Protein AF-A0AAP2H989-F1 (afdb_monomer)

Foldseek 3Di:
DVVVVVVVVVVVVVVVVPPPPPQFKFKEKEFAAAEAEPDDDDPVRVVVLQVAFWFWADDDQEIETEPDDQVFWLGPRPDTAHHRGMDMDIDGWDKHFYKYWAFAQEDDPDPVRRLQPTIWIDTRQDMDTTDGHFYKYWYWHWYWYWDDYPHDTDTGTFTFIWIQGPVGIGHTTGNHDDDPRIGRRVRDPDSTGDDDD

Solvent-accessible surface area (backbone atoms only — not comparable to full-atom values): 10976 Å² total; per-residue (Å²): 115,80,66,61,58,56,57,53,53,55,58,55,60,58,68,72,66,72,74,71,68,79,69,55,38,11,35,42,30,46,35,28,39,59,66,47,57,85,59,91,64,56,70,70,55,47,59,49,53,74,74,36,58,49,49,26,24,69,54,95,48,43,31,41,39,51,67,59,68,62,90,54,36,52,59,68,66,83,45,73,45,37,56,59,36,68,49,76,44,82,38,66,46,45,69,32,31,34,27,13,30,21,61,51,82,54,92,42,100,43,72,67,48,31,39,59,72,19,22,28,37,27,70,60,70,42,74,51,65,36,45,68,80,36,66,29,33,45,38,33,43,33,39,31,40,84,46,74,41,98,94,44,80,42,81,46,66,42,38,34,30,27,45,37,41,93,94,42,71,53,74,76,40,60,39,41,60,88,55,96,80,42,36,47,41,76,78,50,84,56,77,52,54,50,70,93,128

pLDDT: mean 89.21, std 14.71, range [46.59, 98.75]

Secondary structure (DSSP, 8-state):
-HHHHHHHHHHHHHHTT-------EEEEEEEEPPPEESSPPPHHHHHHHHT-EEEEEEETTEEEEESS-GGGBSS---EEEETTEEEEEEEESEEEEEEEEEE-----SSHHHHHHHHEEEEEEEEEEEEPTT-EEEEEEEEEEEEEEETTEEEEEEEEEEEEEETTEEPPPEETTS--TTPEEGGG--STTB----

Nearest PDB structures (foldseek):
  7ch0-assembly1_L  TM=2.619E-01  e=6.257E-01  Escherichia coli K-12
  5izv-assembly2_B  TM=1.809E-01  e=7.999E+00  Legionella pneumophila subsp. pneumophila str. Philadelphia 1

Mean predicted aligned error: 7.71 Å

Sequence (197 aa):
MRHVIKSAMLAVALLFNYAASAQDTGTLVVEVAQFTSEKELPKKVDKQLRNGGLEWGVKDTQMVFSMVAKQFVDHPINHLTRYGQSEALTLPTGTYHVTGIGLEMTTGFSVQKILDKGAYVNENVLTFTIEPGKTTTLAIKPVIHKDATFAVNFWMPTLMASVRSEAGTGTETALNTRGASSIAWPNYNGPLKFVAK

Radius of gyration: 22.02 Å; Cα contacts (8 Å, |Δi|>4): 407; chains: 1; bounding box: 58×50×61 Å

Structure (mmCIF, N/CA/C/O backbone):
data_AF-A0AAP2H989-F1
#
_entry.id   AF-A0AAP2H989-F1
#
loop_
_atom_site.group_PDB
_atom_site.id
_atom_site.type_symbol
_atom_site.label_atom_id
_atom_site.label_alt_id
_atom_site.label_comp_id
_atom_site.label_asym_id
_atom_site.label_entity_id
_atom_site.label_seq_id
_atom_site.pdbx_PDB_ins_code
_atom_site.Cartn_x
_atom_site.Cartn_y
_atom_site.Cartn_z
_atom_site.occupancy
_atom_site.B_iso_or_equiv
_atom_site.auth_seq_id
_atom_site.auth_comp_id
_atom_site.auth_asym_id
_atom_site.auth_atom_id
_atom_site.pdbx_PDB_model_num
ATOM 1 N N . MET A 1 1 ? -41.053 -36.193 36.953 1.00 51.53 1 MET A N 1
ATOM 2 C CA . MET A 1 1 ? -39.760 -35.545 37.294 1.00 51.53 1 MET A CA 1
ATOM 3 C C . MET A 1 1 ? -38.724 -35.544 36.166 1.00 51.53 1 MET A C 1
ATOM 5 O O . MET A 1 1 ? -38.162 -34.489 35.916 1.00 51.53 1 MET A O 1
ATOM 9 N N . ARG A 1 2 ? -38.487 -36.647 35.432 1.00 47.28 2 ARG A N 1
ATOM 10 C CA . ARG A 1 2 ? -37.476 -36.706 34.344 1.00 47.28 2 ARG A CA 1
ATOM 11 C C . ARG A 1 2 ? -37.655 -35.698 33.190 1.00 47.28 2 ARG A C 1
ATOM 13 O O . ARG A 1 2 ? -36.665 -35.341 32.562 1.00 47.28 2 ARG A O 1
ATOM 20 N N . HIS A 1 3 ? -38.874 -35.226 32.918 1.00 47.59 3 HIS A N 1
ATOM 21 C CA . HIS A 1 3 ? -39.138 -34.256 31.843 1.00 47.59 3 HIS A CA 1
ATOM 22 C C . HIS A 1 3 ? -38.903 -32.793 32.253 1.00 47.59 3 HIS A C 1
ATOM 24 O O . HIS A 1 3 ? -38.524 -31.990 31.411 1.00 47.59 3 HIS A O 1
ATOM 30 N N . VAL A 1 4 ? -39.019 -32.465 33.544 1.00 52.69 4 VAL A N 1
ATOM 31 C CA . VAL A 1 4 ? -38.791 -31.101 34.064 1.00 52.69 4 VAL A CA 1
ATOM 32 C C . VAL A 1 4 ? -37.296 -30.753 34.053 1.00 52.69 4 VAL A C 1
ATOM 34 O O . VAL A 1 4 ? -36.913 -29.631 33.741 1.00 52.69 4 VAL A O 1
ATOM 37 N N . ILE A 1 5 ? -36.437 -31.749 34.295 1.00 53.88 5 ILE A N 1
ATOM 38 C CA . ILE A 1 5 ? -34.973 -31.592 34.302 1.00 53.88 5 ILE A CA 1
ATOM 39 C C . ILE A 1 5 ? -34.426 -31.337 32.883 1.00 53.88 5 ILE A C 1
ATOM 41 O O . ILE A 1 5 ? -33.493 -30.558 32.710 1.00 53.88 5 ILE A O 1
ATOM 45 N N . LYS A 1 6 ? -35.035 -31.937 31.848 1.00 49.34 6 LYS A N 1
ATOM 46 C CA . LYS A 1 6 ? -34.614 -31.745 30.448 1.00 49.34 6 LYS A CA 1
ATOM 47 C C . LYS A 1 6 ? -34.985 -30.363 29.901 1.00 49.34 6 LYS A C 1
ATOM 49 O O . LYS A 1 6 ? -34.198 -29.778 29.165 1.00 49.34 6 LYS A O 1
ATOM 54 N N . SER A 1 7 ? -36.137 -29.820 30.297 1.00 51.53 7 SER A N 1
ATOM 55 C CA . SER A 1 7 ? -36.554 -28.465 29.909 1.00 51.53 7 SER A CA 1
ATOM 56 C C . SER A 1 7 ? -35.716 -27.374 30.588 1.00 51.53 7 SER A C 1
ATOM 58 O O . SER A 1 7 ? -35.425 -26.359 29.962 1.00 51.53 7 SER A O 1
ATOM 60 N N . ALA A 1 8 ? -35.260 -27.601 31.825 1.00 55.44 8 ALA A N 1
ATOM 61 C C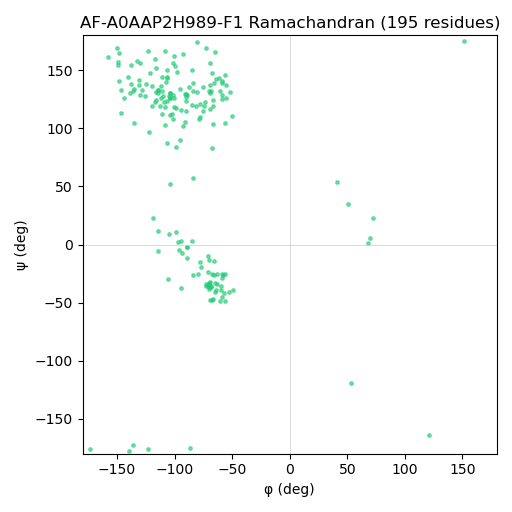A . ALA A 1 8 ? -34.387 -26.664 32.533 1.00 55.44 8 ALA A CA 1
ATOM 62 C C . ALA A 1 8 ? -32.978 -26.571 31.910 1.00 55.44 8 ALA A C 1
ATOM 64 O O . ALA A 1 8 ? -32.423 -25.480 31.816 1.00 55.44 8 ALA A O 1
ATOM 65 N N . MET A 1 9 ? -32.415 -27.681 31.416 1.00 53.28 9 MET A N 1
ATOM 66 C CA . MET A 1 9 ? -31.097 -27.669 30.759 1.00 53.28 9 MET A CA 1
ATOM 67 C C . MET A 1 9 ? -31.094 -26.956 29.397 1.00 53.28 9 MET A C 1
ATOM 69 O O . MET A 1 9 ? -30.103 -26.316 29.054 1.00 53.28 9 MET A O 1
ATOM 73 N N . LEU A 1 10 ? -32.197 -27.006 28.640 1.00 52.47 10 LEU A N 1
ATOM 74 C CA . LEU A 1 10 ? -32.302 -26.310 27.352 1.00 52.47 10 LEU A CA 1
ATOM 75 C C . LEU A 1 10 ? -32.402 -24.782 27.526 1.00 52.47 10 LEU A C 1
ATOM 77 O O . LEU A 1 10 ? -31.821 -24.034 26.745 1.00 52.47 10 LEU A O 1
ATOM 81 N N . ALA A 1 11 ? -33.075 -24.317 28.585 1.00 53.69 11 ALA A N 1
ATOM 82 C CA . ALA A 1 11 ? -33.158 -22.893 28.919 1.00 53.69 11 ALA A CA 1
ATOM 83 C C . ALA A 1 11 ? -31.806 -22.321 29.385 1.00 53.69 11 ALA A C 1
ATOM 85 O O . ALA A 1 11 ? -31.456 -21.198 29.032 1.00 53.69 11 ALA A O 1
ATOM 86 N N . VAL A 1 12 ? -31.007 -23.111 30.111 1.00 55.97 12 VAL A N 1
ATOM 87 C CA . VAL A 1 12 ? -29.654 -22.714 30.533 1.00 55.97 12 VAL A CA 1
ATOM 88 C C . VAL A 1 12 ? -28.688 -22.670 29.341 1.00 55.97 12 VAL A C 1
ATOM 90 O O . VAL A 1 12 ? -27.903 -21.735 29.239 1.00 55.97 12 VAL A O 1
ATOM 93 N N . ALA A 1 13 ? -28.789 -23.596 28.380 1.00 55.06 13 ALA A N 1
ATOM 94 C CA . ALA A 1 13 ? -27.960 -23.584 27.167 1.00 55.06 13 ALA A CA 1
ATOM 95 C C . ALA A 1 13 ? -28.254 -22.399 26.218 1.00 55.06 13 ALA A C 1
ATOM 97 O O . ALA A 1 13 ? -27.375 -21.973 25.471 1.00 55.06 13 ALA A O 1
ATOM 98 N N . LEU A 1 14 ? -29.467 -21.835 26.258 1.00 53.97 14 LEU A N 1
ATOM 99 C CA . LEU A 1 14 ? -29.829 -20.640 25.483 1.00 53.97 14 LEU A CA 1
ATOM 100 C C . LEU A 1 14 ? -29.340 -19.335 26.130 1.00 53.97 14 LEU A C 1
ATOM 102 O O . LEU A 1 14 ? -29.084 -18.372 25.415 1.00 53.97 14 LEU A O 1
ATOM 106 N N . LEU A 1 15 ? -29.135 -19.306 27.451 1.00 50.50 15 LEU A N 1
ATOM 107 C CA . LEU A 1 15 ? -28.613 -18.128 28.158 1.00 50.50 15 LEU A CA 1
ATOM 108 C C . LEU A 1 15 ? -27.095 -17.938 27.988 1.00 50.50 15 LEU A C 1
ATOM 110 O O . LEU A 1 15 ? -26.606 -16.824 28.142 1.00 50.50 15 LEU A O 1
ATOM 114 N N . PHE A 1 16 ? -26.355 -18.985 27.607 1.00 51.34 16 PHE A N 1
ATOM 115 C CA . PHE A 1 16 ? -24.915 -18.897 27.322 1.00 51.34 16 PHE A CA 1
ATOM 116 C C . PHE A 1 16 ? -24.576 -18.553 25.860 1.00 51.34 16 PHE A C 1
ATOM 118 O O . PHE A 1 16 ? -23.406 -18.372 25.541 1.00 51.34 16 PHE A O 1
ATOM 125 N N . ASN A 1 17 ? -25.572 -18.411 24.977 1.00 47.75 17 ASN A N 1
ATOM 126 C CA . ASN A 1 17 ? -25.362 -18.058 23.564 1.00 47.75 17 ASN A CA 1
ATOM 127 C C . ASN A 1 17 ? -25.469 -16.547 23.263 1.00 47.75 17 ASN A C 1
ATOM 129 O O . ASN A 1 17 ? -25.347 -16.151 22.108 1.00 47.75 17 ASN A O 1
ATOM 133 N N . TYR A 1 18 ? -25.680 -15.690 24.270 1.00 48.78 18 TYR A N 1
ATOM 134 C CA . TYR A 1 18 ? -25.940 -14.254 24.065 1.00 48.78 18 TYR A CA 1
ATOM 135 C C . TYR A 1 18 ? -24.738 -13.318 24.246 1.00 48.78 18 TYR A C 1
ATOM 137 O O . TYR A 1 18 ? -24.904 -12.104 24.205 1.00 48.78 18 TYR A O 1
ATOM 145 N N . ALA A 1 19 ? -23.522 -13.850 24.362 1.00 46.59 19 ALA A N 1
ATOM 146 C CA . ALA A 1 19 ? -22.305 -13.052 24.225 1.00 46.59 19 ALA A CA 1
ATOM 147 C C . ALA A 1 19 ? -21.647 -13.305 22.861 1.00 46.59 19 ALA A C 1
ATOM 149 O O . ALA A 1 19 ? -20.456 -13.587 22.767 1.00 46.59 19 ALA A O 1
ATOM 150 N N . ALA A 1 20 ? -22.419 -13.176 21.779 1.00 46.75 20 ALA A N 1
ATOM 151 C CA . ALA A 1 20 ? -21.829 -12.651 20.557 1.00 46.75 20 ALA A CA 1
ATOM 152 C C . ALA A 1 20 ? -21.498 -11.188 20.870 1.00 46.75 20 ALA A C 1
ATOM 154 O O . ALA A 1 20 ? -22.329 -10.307 20.659 1.00 46.75 20 ALA A O 1
ATOM 155 N N . SER A 1 21 ? -20.348 -10.952 21.509 1.00 53.16 21 SER A N 1
ATOM 156 C CA . SER A 1 21 ? -19.836 -9.609 21.742 1.00 53.16 21 SER A CA 1
ATOM 157 C C . SER A 1 21 ? -19.875 -8.904 20.397 1.00 53.16 21 SER A C 1
ATOM 159 O O . SER A 1 21 ? -19.159 -9.308 19.480 1.00 53.16 21 SER A O 1
ATOM 161 N N . ALA A 1 22 ? -20.763 -7.920 20.247 1.00 59.66 22 ALA A N 1
ATOM 162 C CA . ALA A 1 22 ? -20.703 -7.010 19.121 1.00 59.66 22 ALA A CA 1
ATOM 163 C C . ALA A 1 22 ? -19.301 -6.409 19.186 1.00 59.66 22 ALA A C 1
ATOM 165 O O . ALA A 1 22 ? -18.985 -5.675 20.120 1.00 59.66 22 ALA A O 1
ATOM 166 N N . GLN A 1 23 ? -18.418 -6.866 18.302 1.00 75.38 23 GLN A N 1
ATOM 167 C CA . GLN A 1 23 ? -17.038 -6.429 18.325 1.00 75.38 23 GLN A CA 1
ATOM 168 C C . GLN A 1 23 ? -17.074 -4.955 17.961 1.00 75.38 23 GLN A C 1
ATOM 170 O O . GLN A 1 23 ? -17.583 -4.610 16.895 1.00 75.38 23 GLN A O 1
ATOM 175 N N . ASP A 1 24 ? -16.606 -4.095 18.864 1.00 92.56 24 ASP A N 1
ATOM 176 C CA . ASP A 1 24 ? -16.553 -2.666 18.594 1.00 92.56 24 ASP A CA 1
ATOM 177 C C . ASP A 1 24 ? -15.826 -2.453 17.266 1.00 92.56 24 ASP A C 1
ATOM 179 O O . ASP A 1 24 ? -14.769 -3.047 17.025 1.00 92.56 24 ASP A O 1
ATOM 183 N N . THR A 1 25 ? -16.410 -1.645 16.386 1.00 96.94 25 THR A N 1
ATOM 184 C CA . THR A 1 25 ? -15.874 -1.380 15.049 1.00 96.94 25 THR A CA 1
ATOM 185 C C . THR A 1 25 ? -15.484 0.078 14.899 1.00 96.94 25 THR A C 1
ATOM 187 O O . THR A 1 25 ? -16.118 0.957 15.484 1.00 96.94 25 THR A O 1
ATOM 190 N N . GLY A 1 26 ? -14.509 0.339 14.040 1.00 97.44 26 GLY A N 1
ATOM 191 C CA . GLY A 1 26 ? -14.248 1.664 13.486 1.00 97.44 26 GLY A CA 1
ATOM 192 C C . GLY A 1 26 ? -14.285 1.634 11.961 1.00 97.44 26 GLY A C 1
ATOM 193 O O . GLY A 1 26 ? -14.576 0.607 11.342 1.00 97.44 26 GLY A O 1
ATOM 194 N N . THR A 1 27 ? -13.973 2.770 11.350 1.00 98.44 27 THR A N 1
ATOM 195 C CA . THR A 1 27 ? -13.918 2.924 9.895 1.00 98.44 27 THR A CA 1
ATOM 196 C C . THR A 1 27 ? -12.471 3.076 9.450 1.00 98.44 27 THR A C 1
ATOM 198 O O . THR A 1 27 ? -11.785 4.012 9.858 1.00 98.44 27 THR A O 1
ATOM 201 N N . LEU A 1 28 ? -12.012 2.191 8.569 1.00 98.62 28 LEU A N 1
ATOM 202 C CA . LEU A 1 28 ? -10.806 2.406 7.778 1.00 98.62 28 LEU A CA 1
ATOM 203 C C . LEU A 1 28 ? -11.191 3.097 6.473 1.00 98.62 28 LEU A C 1
ATOM 205 O O . LEU A 1 28 ? -12.052 2.608 5.751 1.00 98.62 28 LEU A O 1
ATOM 209 N N . VAL A 1 29 ? -10.513 4.186 6.134 1.00 98.75 29 VAL A N 1
ATOM 210 C CA . VAL A 1 29 ? -10.538 4.764 4.787 1.00 98.75 29 VAL A CA 1
ATOM 211 C C . VAL A 1 29 ? -9.190 4.506 4.134 1.00 98.75 29 VAL A C 1
ATOM 213 O O . VAL A 1 29 ? -8.171 4.989 4.618 1.00 98.75 29 VAL A O 1
ATOM 216 N N . VAL A 1 30 ? -9.173 3.775 3.026 1.00 98.69 30 VAL A N 1
ATOM 217 C CA . VAL A 1 30 ? -8.005 3.663 2.152 1.00 98.69 30 VAL A CA 1
ATOM 218 C C . VAL A 1 30 ? -8.123 4.755 1.103 1.00 98.69 30 VAL A C 1
ATOM 220 O O . VAL A 1 30 ? -8.963 4.688 0.210 1.00 98.69 30 VAL A O 1
ATOM 223 N N . GLU A 1 31 ? -7.319 5.802 1.246 1.00 98.75 31 GLU A N 1
ATOM 224 C CA . GLU A 1 31 ? -7.324 6.972 0.370 1.00 98.75 31 GLU A CA 1
ATOM 225 C C . GLU A 1 31 ? -6.138 6.874 -0.588 1.00 98.75 31 GLU A C 1
ATOM 227 O O . GLU A 1 31 ? -4.991 6.979 -0.166 1.00 98.75 31 GLU A O 1
ATOM 232 N N . VAL A 1 32 ? -6.390 6.676 -1.882 1.00 98.56 32 VAL A N 1
ATOM 233 C CA . VAL A 1 32 ? -5.336 6.615 -2.899 1.00 98.56 32 VAL A CA 1
ATOM 234 C C . VAL A 1 32 ? -5.333 7.920 -3.681 1.00 98.56 32 VAL A C 1
ATOM 236 O O . VAL A 1 32 ? -6.250 8.206 -4.450 1.00 9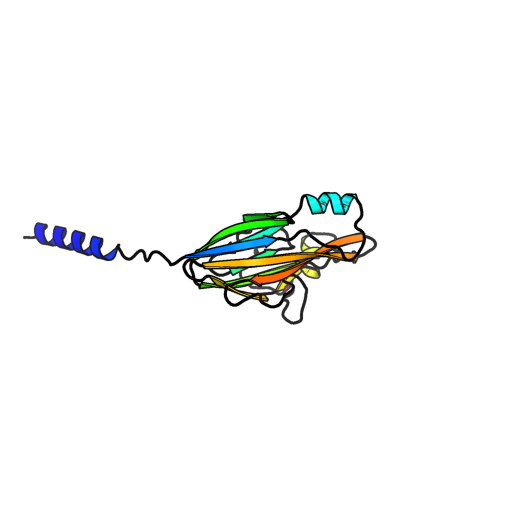8.56 32 VAL A O 1
ATOM 239 N N . ALA A 1 33 ? -4.281 8.718 -3.520 1.00 98.25 33 ALA A N 1
ATOM 240 C CA . ALA A 1 33 ? -4.127 9.977 -4.237 1.00 98.25 33 ALA A CA 1
ATOM 241 C C . ALA A 1 33 ? -3.978 9.766 -5.757 1.00 98.25 33 ALA A C 1
ATOM 243 O O . ALA A 1 33 ? -3.720 8.660 -6.245 1.00 98.25 33 ALA A O 1
ATOM 244 N N . GLN A 1 34 ? -4.122 10.849 -6.526 1.00 97.19 34 GLN A N 1
ATOM 245 C CA . GLN A 1 34 ? -3.640 10.855 -7.909 1.00 97.19 34 GLN A CA 1
ATOM 246 C C . GLN A 1 34 ? -2.134 10.575 -7.908 1.00 97.19 34 GLN A C 1
ATOM 248 O O . GLN A 1 34 ? -1.412 11.094 -7.054 1.00 97.19 34 GLN A O 1
ATOM 253 N N . PHE A 1 35 ? -1.664 9.755 -8.848 1.00 96.50 35 PHE A N 1
ATOM 254 C CA . PHE A 1 35 ? -0.236 9.476 -8.942 1.00 96.50 35 PHE A CA 1
ATOM 255 C C . PHE A 1 35 ? 0.530 10.729 -9.379 1.00 96.50 35 PHE A C 1
ATOM 257 O O . PHE A 1 35 ? 0.045 11.532 -10.181 1.00 96.50 35 PHE A O 1
ATOM 264 N N . THR A 1 36 ? 1.756 10.866 -8.891 1.00 96.94 36 THR A N 1
ATOM 265 C CA . THR A 1 36 ? 2.748 11.805 -9.428 1.00 96.94 36 THR A CA 1
ATOM 266 C C . THR A 1 36 ? 3.829 11.025 -10.165 1.00 96.94 36 THR A C 1
ATOM 268 O O . THR A 1 36 ? 3.894 9.805 -10.061 1.00 96.94 36 THR A O 1
ATOM 271 N N . SER A 1 37 ? 4.664 11.689 -10.958 1.00 95.50 37 SER A N 1
ATOM 272 C CA . SER A 1 37 ? 5.772 11.034 -11.659 1.00 95.50 37 SER A CA 1
ATOM 273 C C . SER A 1 37 ? 7.014 11.902 -11.584 1.00 95.50 37 SER A C 1
ATOM 275 O O . SER A 1 37 ? 6.928 13.113 -11.777 1.00 95.50 37 SER A O 1
ATOM 277 N N . GLU A 1 38 ? 8.171 11.290 -11.340 1.00 93.25 38 GLU A N 1
ATOM 278 C CA . GLU A 1 38 ? 9.455 12.007 -11.315 1.00 93.25 38 GLU A CA 1
ATOM 279 C C . GLU A 1 38 ? 9.916 12.451 -12.706 1.00 93.25 38 GLU A C 1
ATOM 281 O O . GLU A 1 38 ? 10.732 13.361 -12.848 1.00 93.25 38 GLU A O 1
ATOM 286 N N . LYS A 1 39 ? 9.429 11.775 -13.749 1.00 91.56 39 LYS A N 1
ATOM 287 C CA . LYS A 1 39 ? 9.749 12.063 -15.151 1.00 91.56 39 LYS A CA 1
ATOM 288 C C . LYS A 1 39 ? 8.478 12.110 -15.980 1.00 91.56 39 LYS A C 1
ATOM 290 O O . LYS A 1 39 ? 7.466 11.508 -15.620 1.00 91.56 39 LYS A O 1
ATOM 295 N N . GLU A 1 40 ? 8.540 12.783 -17.121 1.00 92.75 40 GLU A N 1
ATOM 296 C CA . GLU A 1 40 ? 7.435 12.762 -18.074 1.00 92.75 40 GLU A CA 1
ATOM 297 C C . GLU A 1 40 ? 7.148 11.323 -18.530 1.00 92.75 40 GLU A C 1
ATOM 299 O O . GLU A 1 40 ? 8.047 10.579 -18.939 1.00 92.75 40 GLU A O 1
ATOM 304 N N . LEU A 1 41 ? 5.878 10.929 -18.431 1.00 93.94 41 LEU A N 1
ATOM 305 C CA . LEU A 1 41 ? 5.425 9.598 -18.801 1.00 93.94 41 LEU A CA 1
ATOM 306 C C . LEU A 1 41 ? 5.155 9.523 -20.307 1.00 93.94 41 LEU A C 1
ATOM 308 O O . LEU A 1 41 ? 4.504 10.409 -20.866 1.00 93.94 41 LEU A O 1
ATOM 312 N N . PRO A 1 42 ? 5.535 8.423 -20.982 1.00 94.75 42 PRO A N 1
ATOM 313 C CA . PRO A 1 42 ? 5.055 8.158 -22.329 1.00 94.75 42 PRO A CA 1
ATOM 314 C C . PRO A 1 42 ? 3.521 8.155 -22.357 1.00 94.75 42 PRO A C 1
ATOM 316 O O . PRO A 1 42 ? 2.891 7.524 -21.509 1.00 94.75 42 PRO A O 1
ATOM 319 N N . LYS A 1 43 ? 2.904 8.775 -23.372 1.00 94.75 43 LYS A N 1
ATOM 320 C CA . LYS A 1 43 ? 1.433 8.919 -23.476 1.00 94.75 43 LYS A CA 1
ATOM 321 C C . LYS A 1 43 ? 0.660 7.613 -23.253 1.00 94.75 43 LYS A C 1
ATOM 323 O O . LYS A 1 43 ? -0.395 7.607 -22.627 1.00 94.75 43 LYS A O 1
ATOM 328 N N . LYS A 1 44 ? 1.185 6.493 -23.766 1.00 92.88 44 LYS A N 1
ATOM 329 C CA . LYS A 1 44 ? 0.580 5.163 -23.585 1.00 92.88 44 LYS A CA 1
ATOM 330 C C . LYS A 1 44 ? 0.599 4.716 -22.118 1.00 92.88 44 LYS A C 1
ATOM 332 O O . LYS A 1 44 ? -0.389 4.160 -21.652 1.00 92.88 44 LYS A O 1
ATOM 337 N N . VAL A 1 45 ? 1.700 4.974 -21.414 1.00 92.69 45 VAL A N 1
ATOM 338 C CA . VAL A 1 45 ? 1.878 4.643 -19.994 1.00 92.69 45 VAL A CA 1
ATOM 339 C C . VAL A 1 45 ? 0.973 5.516 -19.132 1.00 92.69 45 VAL A C 1
ATOM 341 O O . VAL A 1 45 ? 0.228 4.977 -18.324 1.00 92.69 45 VAL A O 1
ATOM 344 N N . ASP A 1 46 ? 0.955 6.834 -19.358 1.00 94.38 46 ASP A N 1
ATOM 345 C CA . ASP A 1 46 ? 0.056 7.755 -18.647 1.00 94.38 46 ASP A CA 1
ATOM 346 C C . ASP A 1 46 ? -1.416 7.333 -18.803 1.00 94.38 46 ASP A C 1
ATOM 348 O O . ASP A 1 46 ? -2.124 7.156 -17.813 1.00 94.38 46 ASP A O 1
ATOM 352 N N . LYS A 1 47 ? -1.858 7.042 -20.037 1.00 94.00 47 LYS A N 1
ATOM 353 C CA . LYS A 1 47 ? -3.225 6.564 -20.301 1.00 94.00 47 LYS A CA 1
ATOM 354 C C . LYS A 1 47 ? -3.545 5.254 -19.573 1.00 94.00 47 LYS A C 1
ATOM 356 O O . LYS A 1 47 ? -4.670 5.078 -19.106 1.00 94.00 47 LYS A O 1
ATOM 361 N N . GLN A 1 48 ? -2.593 4.326 -19.501 1.00 91.69 48 GLN A N 1
ATOM 362 C CA . GLN A 1 48 ? -2.774 3.068 -18.778 1.00 91.69 48 GLN A CA 1
ATOM 363 C C . GLN A 1 48 ? -2.871 3.310 -17.267 1.00 91.69 48 GLN A C 1
ATOM 365 O O . GLN A 1 48 ? -3.803 2.814 -16.638 1.00 91.69 48 GLN A O 1
ATOM 370 N N . LEU A 1 49 ? -1.964 4.110 -16.700 1.00 92.50 49 LEU A N 1
ATOM 371 C CA . LEU A 1 49 ? -1.929 4.409 -15.269 1.00 92.50 49 LEU A CA 1
ATOM 372 C C . LEU A 1 49 ? -3.172 5.167 -14.808 1.00 92.50 49 LEU A C 1
ATOM 374 O O . LEU A 1 49 ? -3.717 4.821 -13.770 1.00 92.50 49 LEU A O 1
ATOM 378 N N . ARG A 1 50 ? -3.705 6.111 -15.593 1.00 91.75 50 ARG A N 1
ATOM 379 C CA . ARG A 1 50 ? -4.965 6.813 -15.262 1.00 91.75 50 ARG A CA 1
ATOM 380 C C . ARG A 1 50 ? -6.173 5.889 -15.107 1.00 91.75 50 ARG A C 1
ATOM 382 O O . ARG A 1 50 ? -7.114 6.237 -14.406 1.00 91.75 50 ARG A O 1
ATOM 389 N N . ASN A 1 51 ? -6.146 4.721 -15.746 1.00 90.00 51 ASN A N 1
ATOM 390 C CA . ASN A 1 51 ? -7.173 3.688 -15.602 1.00 90.00 51 ASN A CA 1
ATOM 391 C C . ASN A 1 51 ? -6.779 2.594 -14.596 1.00 90.00 51 ASN A C 1
ATOM 393 O O . ASN A 1 51 ? -7.518 1.622 -14.431 1.00 90.00 51 ASN A O 1
ATOM 397 N N . GLY A 1 52 ? -5.617 2.729 -13.961 1.00 92.38 52 GLY A N 1
ATOM 398 C CA . GLY A 1 52 ? -5.094 1.813 -12.963 1.00 92.38 52 GLY A CA 1
ATOM 399 C C . GLY A 1 52 ? -5.583 2.122 -11.550 1.00 92.38 52 GLY A C 1
ATOM 400 O O . GLY A 1 52 ? -6.428 2.989 -11.310 1.00 92.38 52 GLY A O 1
ATOM 401 N N . GLY A 1 53 ? -5.032 1.370 -10.610 1.00 94.12 53 GLY A N 1
ATOM 402 C CA . GLY A 1 53 ? -5.299 1.472 -9.188 1.00 94.12 53 GLY A CA 1
ATOM 403 C C . GLY A 1 53 ? -4.365 0.554 -8.420 1.00 94.12 53 GLY A C 1
ATOM 404 O O . GLY A 1 53 ? -3.489 -0.083 -9.007 1.00 94.12 53 GLY A O 1
ATOM 405 N N . LEU A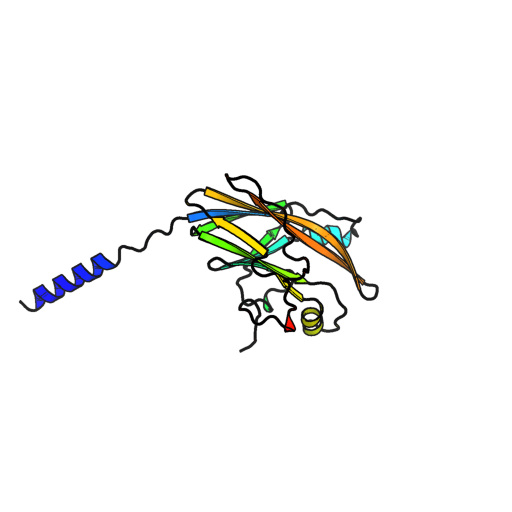 1 54 ? -4.569 0.499 -7.113 1.00 95.94 54 LEU A N 1
ATOM 406 C CA . LEU A 1 54 ? -3.817 -0.359 -6.215 1.00 95.94 54 LEU A CA 1
ATOM 407 C C . LEU A 1 54 ? -4.686 -1.535 -5.800 1.00 95.94 54 LEU A C 1
ATOM 409 O O . LEU A 1 54 ? -5.809 -1.338 -5.330 1.00 95.94 54 LEU A O 1
ATOM 413 N N . GLU A 1 55 ? -4.154 -2.738 -5.979 1.00 95.50 55 GLU A N 1
ATOM 414 C CA . GLU A 1 55 ? -4.743 -3.951 -5.431 1.00 95.50 55 GLU A CA 1
ATOM 415 C C . GLU A 1 55 ? -4.283 -4.133 -3.984 1.00 95.50 55 GLU A C 1
ATOM 417 O O . GLU A 1 55 ? -3.090 -4.029 -3.671 1.00 95.50 55 GLU A O 1
ATOM 422 N N . TRP A 1 56 ? -5.235 -4.403 -3.098 1.00 98.19 56 TRP A N 1
ATOM 423 C CA . TRP A 1 56 ? -4.955 -4.632 -1.688 1.00 98.19 56 TRP A CA 1
ATOM 424 C C . TRP A 1 56 ? -5.971 -5.578 -1.055 1.00 98.19 56 TRP A C 1
ATOM 426 O O . TRP A 1 56 ? -6.981 -5.962 -1.651 1.00 98.19 56 TRP A O 1
ATOM 436 N N . GLY A 1 57 ? -5.650 -6.003 0.158 1.00 97.94 57 GLY A N 1
ATOM 437 C CA . GLY A 1 57 ? -6.436 -6.952 0.918 1.00 97.94 57 GLY A CA 1
ATOM 438 C C . GLY A 1 57 ? -6.322 -6.713 2.406 1.00 97.94 57 GLY A C 1
ATOM 439 O O . GLY A 1 57 ? -5.299 -6.218 2.877 1.00 97.94 57 GLY A O 1
ATOM 440 N N . VAL A 1 58 ? -7.343 -7.125 3.148 1.00 97.94 58 VAL A N 1
ATOM 441 C CA . VAL A 1 58 ? -7.310 -7.176 4.610 1.00 97.94 58 VAL A CA 1
ATOM 442 C C . VAL A 1 58 ? -7.899 -8.499 5.084 1.00 97.94 58 VAL A C 1
ATOM 444 O O . VAL A 1 58 ? -8.934 -8.945 4.587 1.00 97.94 58 VAL A O 1
ATOM 447 N N . LYS A 1 59 ? -7.220 -9.147 6.027 1.00 96.56 59 LYS A N 1
ATOM 448 C CA . LYS A 1 59 ? -7.702 -10.340 6.719 1.00 96.56 59 LYS A CA 1
ATOM 449 C C . LYS A 1 59 ? -7.180 -10.316 8.146 1.00 96.56 59 LYS A C 1
ATOM 451 O O . LYS A 1 59 ? -5.995 -10.080 8.367 1.00 96.56 59 LYS A O 1
ATOM 456 N N . ASP A 1 60 ? -8.068 -10.575 9.100 1.00 94.88 60 ASP A N 1
ATOM 457 C CA . ASP A 1 60 ? -7.773 -10.442 10.525 1.00 94.88 60 ASP A CA 1
ATOM 458 C C . ASP A 1 60 ? -7.207 -9.036 10.806 1.00 94.88 60 ASP A C 1
ATOM 460 O O . ASP A 1 60 ? -7.873 -8.045 10.514 1.00 94.88 60 ASP A O 1
ATOM 464 N N . THR A 1 61 ? -5.975 -8.929 11.304 1.00 96.81 61 THR A N 1
ATOM 465 C CA . THR A 1 61 ? -5.272 -7.655 11.523 1.00 96.81 61 THR A CA 1
ATOM 466 C C . THR A 1 61 ? -4.176 -7.375 10.493 1.00 96.81 61 THR A C 1
ATOM 468 O O . THR A 1 61 ? -3.407 -6.426 10.646 1.00 96.81 61 THR A O 1
ATOM 471 N N . GLN A 1 62 ? -4.076 -8.175 9.429 1.00 98.19 62 GLN A N 1
ATOM 472 C CA . GLN A 1 62 ? -3.068 -7.999 8.389 1.00 98.19 62 GLN A CA 1
ATOM 473 C C . GLN A 1 62 ? -3.670 -7.320 7.161 1.00 98.19 62 GLN A C 1
ATOM 475 O O . GLN A 1 62 ? -4.687 -7.748 6.616 1.00 98.19 62 GLN A O 1
ATOM 480 N N . MET A 1 63 ? -3.013 -6.257 6.708 1.00 98.38 63 MET A N 1
ATOM 481 C CA . MET A 1 63 ? -3.336 -5.555 5.474 1.00 98.38 63 MET A CA 1
ATOM 482 C C . MET A 1 63 ? -2.183 -5.718 4.487 1.00 98.38 63 MET A C 1
ATOM 484 O O . MET A 1 63 ? -1.024 -5.537 4.853 1.00 98.38 63 MET A O 1
ATOM 488 N N . VAL A 1 64 ? -2.479 -6.057 3.235 1.00 98.50 64 VAL A N 1
ATOM 489 C CA . VAL A 1 64 ? -1.461 -6.363 2.223 1.00 98.50 64 VAL A CA 1
ATOM 490 C C . VAL A 1 64 ? -1.669 -5.507 0.984 1.00 98.50 64 VAL A C 1
ATOM 492 O O . VAL A 1 64 ? -2.753 -5.510 0.406 1.00 98.50 64 VAL A O 1
ATOM 495 N N . PHE A 1 65 ? -0.606 -4.828 0.554 1.00 98.12 65 PHE A N 1
ATOM 496 C CA . PHE A 1 65 ? -0.507 -4.173 -0.753 1.00 98.12 65 PHE A CA 1
ATOM 497 C C . PHE A 1 65 ? 0.511 -4.927 -1.600 1.00 98.12 65 PHE A C 1
ATOM 499 O O . PHE A 1 65 ? 1.609 -5.214 -1.122 1.00 98.12 65 PHE A O 1
ATOM 506 N N . SER A 1 66 ? 0.171 -5.244 -2.849 1.00 95.69 66 SER A N 1
ATOM 507 C CA . SER A 1 66 ? 1.011 -6.107 -3.681 1.00 95.69 66 SER A CA 1
ATOM 508 C C . SER A 1 66 ? 1.331 -5.500 -5.041 1.00 95.69 66 SER A C 1
ATOM 510 O O . SER A 1 66 ? 0.447 -5.041 -5.757 1.00 95.69 66 SER A O 1
ATOM 512 N N . MET A 1 67 ? 2.610 -5.568 -5.414 1.00 94.12 67 MET A N 1
ATOM 513 C CA . MET A 1 67 ? 3.114 -5.319 -6.769 1.00 94.12 67 MET A CA 1
ATOM 514 C C . MET A 1 67 ? 3.242 -6.609 -7.593 1.00 94.12 67 MET A C 1
ATOM 516 O O . MET A 1 67 ? 3.544 -6.553 -8.785 1.00 94.12 67 MET A O 1
ATOM 520 N N . VAL A 1 68 ? 3.042 -7.776 -6.970 1.00 93.50 68 VAL A N 1
ATOM 521 C CA . VAL A 1 68 ? 3.000 -9.075 -7.652 1.00 93.50 68 VAL A CA 1
ATOM 522 C C . VAL A 1 68 ? 1.557 -9.520 -7.863 1.00 93.50 68 VAL A C 1
ATOM 524 O O . VAL A 1 68 ? 0.655 -9.149 -7.111 1.00 93.50 68 VAL A O 1
ATOM 527 N N . ALA A 1 69 ? 1.337 -10.339 -8.887 1.00 91.88 69 ALA A N 1
ATOM 528 C CA . ALA A 1 69 ? 0.002 -10.805 -9.229 1.00 91.88 69 ALA A CA 1
ATOM 529 C C . ALA A 1 69 ? -0.585 -11.709 -8.126 1.00 91.88 69 ALA A C 1
ATOM 531 O O . ALA A 1 69 ? 0.110 -12.570 -7.578 1.00 91.88 69 ALA A O 1
ATOM 532 N N . LYS A 1 70 ? -1.878 -11.533 -7.825 1.00 93.69 70 LYS A N 1
ATOM 533 C CA . LYS A 1 70 ? -2.558 -12.149 -6.671 1.00 93.69 70 LYS A CA 1
ATOM 534 C C . LYS A 1 70 ? -2.492 -13.677 -6.591 1.00 93.69 70 LYS A C 1
ATOM 536 O O . LYS A 1 70 ? -2.553 -14.213 -5.498 1.00 93.69 70 LYS A O 1
ATOM 541 N N . GLN A 1 71 ? -2.317 -14.392 -7.707 1.00 93.44 71 GLN A N 1
ATOM 542 C CA . GLN A 1 71 ? -2.177 -15.856 -7.694 1.00 93.44 71 GLN A CA 1
ATOM 543 C C . GLN A 1 71 ? -0.906 -16.355 -6.988 1.00 93.44 71 GLN A C 1
ATOM 545 O O . GLN A 1 71 ? -0.788 -17.545 -6.719 1.00 93.44 71 GLN A O 1
ATOM 550 N N . PHE A 1 72 ? 0.055 -15.467 -6.724 1.00 94.62 72 PHE A N 1
ATOM 551 C CA . PHE A 1 72 ? 1.275 -15.791 -5.985 1.00 94.62 72 PHE A CA 1
ATOM 552 C C . PHE A 1 72 ? 1.175 -15.444 -4.496 1.00 94.62 72 PHE A C 1
ATOM 554 O O . PHE A 1 72 ? 2.098 -15.747 -3.742 1.00 94.62 72 PHE A O 1
ATOM 561 N N . VAL A 1 73 ? 0.070 -14.827 -4.067 1.00 96.44 73 VAL A N 1
ATOM 562 C CA . VAL A 1 73 ? -0.122 -14.346 -2.699 1.00 96.44 73 VAL A CA 1
ATOM 563 C C . VAL A 1 73 ? -1.223 -15.163 -2.025 1.00 96.44 73 VAL A C 1
ATOM 565 O O . VAL A 1 73 ? -2.367 -15.142 -2.471 1.00 96.44 73 VAL A O 1
ATOM 568 N N . ASP A 1 74 ? -0.903 -15.857 -0.933 1.00 96.31 74 ASP A N 1
ATOM 569 C CA . ASP A 1 74 ? -1.884 -16.584 -0.108 1.00 96.31 74 ASP A CA 1
ATOM 570 C C . ASP A 1 74 ? -2.551 -15.640 0.909 1.00 96.31 74 ASP A C 1
ATOM 572 O O . ASP A 1 74 ? -2.481 -15.787 2.127 1.00 96.31 74 ASP A O 1
ATOM 576 N N . HIS A 1 75 ? -3.159 -14.582 0.375 1.00 96.75 75 HIS A N 1
ATOM 577 C CA . HIS A 1 75 ? -3.907 -13.575 1.118 1.00 96.75 75 HIS A CA 1
ATOM 578 C C . HIS A 1 75 ? -5.032 -13.046 0.223 1.00 96.75 75 HIS A C 1
ATOM 580 O O . HIS A 1 75 ? -4.809 -12.859 -0.977 1.00 96.75 75 HIS A O 1
ATOM 586 N N . PRO A 1 76 ? -6.243 -12.783 0.746 1.00 95.75 76 PRO A N 1
ATOM 587 C CA . PRO A 1 76 ? -7.324 -12.252 -0.075 1.00 95.75 76 PRO A CA 1
ATOM 588 C C . PRO A 1 76 ? -6.978 -10.837 -0.552 1.00 95.75 76 PRO A C 1
ATOM 590 O O . PRO A 1 76 ? -7.058 -9.891 0.219 1.00 95.75 76 PRO A O 1
ATOM 593 N N . ILE A 1 77 ? -6.579 -10.696 -1.818 1.00 96.69 77 ILE A N 1
ATOM 594 C CA . ILE A 1 77 ? -6.399 -9.408 -2.503 1.00 96.69 77 ILE A CA 1
ATOM 595 C C . ILE A 1 77 ? -7.650 -9.155 -3.350 1.00 96.69 77 ILE A C 1
ATOM 597 O O . ILE A 1 77 ? -7.736 -9.545 -4.519 1.00 96.69 77 ILE A O 1
ATOM 601 N N . ASN A 1 78 ? -8.675 -8.609 -2.704 1.00 96.06 78 ASN A N 1
ATOM 602 C CA . ASN A 1 78 ? -10.040 -8.479 -3.216 1.00 96.06 78 ASN A CA 1
ATOM 603 C C . ASN A 1 78 ? -10.479 -7.024 -3.436 1.00 96.06 78 ASN A C 1
ATOM 605 O O . ASN A 1 78 ? -11.560 -6.814 -3.986 1.00 96.06 78 ASN A O 1
ATOM 609 N N . HIS A 1 79 ? -9.659 -6.044 -3.053 1.00 97.50 79 HIS A N 1
ATOM 610 C CA . HIS A 1 79 ? -9.943 -4.624 -3.235 1.00 97.50 79 HIS A CA 1
ATOM 611 C C . HIS A 1 79 ? -9.087 -4.032 -4.357 1.00 97.50 79 HIS A C 1
ATOM 613 O O . HIS A 1 79 ? -7.924 -4.400 -4.534 1.00 97.50 79 HIS A O 1
ATOM 619 N N . LEU A 1 80 ? -9.673 -3.097 -5.110 1.00 96.25 80 LEU A N 1
ATOM 620 C CA . LEU A 1 80 ? -8.992 -2.292 -6.124 1.00 96.25 80 LEU A CA 1
ATOM 621 C C . LEU A 1 80 ? -9.433 -0.839 -5.967 1.00 96.25 80 LEU A C 1
ATOM 623 O O . LEU A 1 80 ? -10.516 -0.458 -6.414 1.00 96.25 80 LEU A O 1
ATOM 627 N N . THR A 1 81 ? -8.561 -0.006 -5.407 1.00 97.62 81 THR A N 1
ATOM 628 C CA . THR A 1 81 ? -8.820 1.433 -5.288 1.00 97.62 81 THR A CA 1
ATOM 629 C C . THR A 1 81 ? -8.072 2.174 -6.392 1.00 97.62 81 THR A C 1
ATOM 631 O O . THR A 1 81 ? -6.846 2.104 -6.496 1.00 97.62 81 THR A O 1
ATOM 634 N N . ARG A 1 82 ? -8.815 2.859 -7.267 1.00 97.12 82 ARG A N 1
ATOM 635 C CA . ARG A 1 82 ? -8.251 3.616 -8.399 1.00 97.12 82 ARG A CA 1
ATOM 636 C C . ARG A 1 82 ? -7.489 4.851 -7.919 1.00 97.12 82 ARG A C 1
ATOM 638 O O . ARG A 1 82 ? -7.778 5.389 -6.855 1.00 97.12 82 ARG A O 1
ATOM 645 N N . TYR A 1 83 ? -6.552 5.338 -8.730 1.00 97.00 83 TYR A N 1
ATOM 646 C CA . TYR A 1 83 ? -5.845 6.579 -8.408 1.00 97.00 83 TYR A CA 1
ATOM 647 C C . TYR A 1 83 ? -6.800 7.776 -8.309 1.00 97.00 83 TYR A C 1
ATOM 649 O O . TYR A 1 83 ? -7.639 8.003 -9.184 1.00 97.00 83 TYR A O 1
ATOM 657 N N . GLY A 1 84 ? -6.645 8.546 -7.233 1.00 97.25 84 GLY A N 1
ATOM 658 C CA . GLY A 1 84 ? -7.512 9.660 -6.857 1.00 97.25 84 GLY A CA 1
ATOM 659 C C . GLY A 1 84 ? -8.883 9.248 -6.332 1.00 97.25 84 GLY A C 1
ATOM 660 O O . GLY A 1 84 ? -9.815 10.041 -6.440 1.00 97.25 84 GLY A O 1
ATOM 661 N N . GLN A 1 85 ? -9.032 8.023 -5.831 1.00 98.19 85 GLN A N 1
ATOM 662 C CA . GLN A 1 85 ? -10.257 7.523 -5.210 1.00 98.19 85 GLN A CA 1
ATOM 663 C C . GLN A 1 85 ? -9.976 7.034 -3.791 1.00 98.19 85 GLN A C 1
ATOM 665 O O . GLN A 1 85 ? -8.830 6.826 -3.393 1.00 98.19 85 GLN A O 1
ATOM 670 N N . SER A 1 86 ? -11.046 6.825 -3.036 1.00 98.50 86 SER A N 1
ATOM 671 C CA . SER A 1 86 ? -10.992 6.224 -1.713 1.00 98.50 86 SER A CA 1
ATOM 672 C C . SER A 1 86 ? -11.996 5.087 -1.587 1.00 98.50 86 SER A C 1
ATOM 674 O O . SER A 1 86 ? -12.999 5.030 -2.300 1.00 98.50 86 SER A O 1
ATOM 676 N N . GLU A 1 87 ? -11.709 4.179 -0.667 1.00 98.50 87 GLU A N 1
ATOM 677 C CA . GLU A 1 87 ? -12.594 3.090 -0.276 1.00 98.50 87 GLU A CA 1
ATOM 678 C C . GLU A 1 87 ? -12.689 3.055 1.249 1.00 98.50 87 GLU A C 1
ATOM 680 O O . GLU A 1 87 ? -11.684 3.228 1.938 1.00 98.50 87 GLU A O 1
ATOM 685 N N . ALA A 1 88 ? -13.895 2.869 1.783 1.00 98.44 88 ALA A N 1
ATOM 686 C CA . ALA A 1 88 ? -14.137 2.823 3.220 1.00 98.44 88 ALA A CA 1
ATOM 687 C C . ALA A 1 88 ? -14.612 1.429 3.634 1.00 98.44 88 ALA A C 1
ATOM 689 O O . ALA A 1 88 ? -15.521 0.877 3.016 1.00 98.44 88 ALA A O 1
ATOM 690 N N . LEU A 1 89 ? -14.025 0.890 4.702 1.00 97.75 89 LEU A N 1
ATOM 691 C CA . LEU A 1 89 ? -14.392 -0.388 5.300 1.00 97.75 89 LEU A CA 1
ATOM 692 C C . LEU A 1 89 ? -14.716 -0.200 6.779 1.00 97.75 89 LEU A C 1
ATOM 694 O O . LEU A 1 89 ? -13.985 0.471 7.506 1.00 97.75 89 LEU A O 1
ATOM 698 N N . THR A 1 90 ? -15.775 -0.855 7.242 1.00 97.88 90 THR A N 1
ATOM 699 C CA . THR A 1 90 ? -15.993 -1.057 8.675 1.00 97.88 90 THR A CA 1
ATOM 700 C C . THR A 1 90 ? -15.145 -2.238 9.118 1.00 97.88 90 THR A C 1
ATOM 702 O O . THR A 1 90 ? -15.321 -3.347 8.616 1.00 97.88 90 THR A O 1
ATOM 705 N N . LEU A 1 91 ? -14.220 -1.995 10.041 1.00 97.31 91 LEU A N 1
ATOM 706 C CA . LEU A 1 91 ? -13.297 -3.003 10.544 1.00 97.31 91 LEU A CA 1
ATOM 707 C C . LEU A 1 91 ? -13.452 -3.168 12.056 1.00 97.31 91 LEU A C 1
ATOM 709 O O . LEU A 1 91 ? -13.731 -2.185 12.753 1.00 97.31 91 LEU A O 1
ATOM 713 N N . PRO A 1 92 ? -13.234 -4.382 12.588 1.00 97.38 92 PRO A N 1
ATOM 714 C CA . PRO A 1 92 ? -13.112 -4.563 14.020 1.00 97.38 92 PRO A CA 1
ATOM 715 C C . PRO A 1 92 ? -12.006 -3.691 14.606 1.00 97.38 92 PRO A C 1
ATOM 717 O O . PRO A 1 92 ? -10.965 -3.467 13.985 1.00 97.38 92 PRO A O 1
ATOM 720 N N . THR A 1 93 ? -12.230 -3.222 15.822 1.00 97.00 93 THR A N 1
ATOM 721 C CA . THR A 1 93 ? -11.220 -2.504 16.592 1.00 97.00 93 THR A CA 1
ATOM 722 C C . THR A 1 93 ? -10.003 -3.375 16.853 1.00 97.00 93 THR A C 1
ATOM 724 O O . THR A 1 93 ? -10.102 -4.589 17.050 1.00 97.00 93 THR A O 1
ATOM 727 N N . GLY A 1 94 ? -8.833 -2.746 16.820 1.00 97.25 94 GLY A N 1
ATOM 728 C CA . GLY A 1 94 ? -7.567 -3.444 16.981 1.00 97.25 94 GLY A CA 1
ATOM 729 C C . GLY A 1 94 ? -6.414 -2.761 16.266 1.00 97.25 94 GLY A C 1
ATOM 730 O O . GLY A 1 94 ? -6.584 -1.767 15.556 1.00 97.25 94 GLY A O 1
ATOM 731 N N . THR A 1 95 ? -5.229 -3.321 16.475 1.00 98.25 95 THR A N 1
ATOM 732 C CA . THR A 1 95 ? -3.997 -2.901 15.814 1.00 98.25 95 THR A CA 1
ATOM 733 C C . THR A 1 95 ? -3.827 -3.689 14.526 1.00 98.25 95 THR A C 1
ATOM 735 O O . THR A 1 95 ? -3.800 -4.916 14.559 1.00 98.25 95 THR A O 1
ATOM 738 N N . TYR A 1 96 ? -3.695 -2.982 13.410 1.00 98.44 96 TYR A N 1
ATOM 739 C CA . TYR A 1 96 ? -3.496 -3.539 12.081 1.00 98.44 96 TYR A CA 1
ATOM 740 C C . TYR A 1 96 ? -2.061 -3.321 11.619 1.00 98.44 96 TYR A C 1
ATOM 742 O O . TYR A 1 96 ? -1.472 -2.263 11.855 1.00 98.44 96 TYR A O 1
ATOM 750 N N . HIS A 1 97 ? -1.527 -4.307 10.907 1.00 98.38 97 HIS A N 1
ATOM 751 C CA . HIS A 1 97 ? -0.183 -4.283 10.352 1.00 98.38 97 HIS A CA 1
ATOM 752 C C . HIS A 1 97 ? -0.239 -4.326 8.829 1.00 98.38 97 HIS A C 1
ATOM 754 O O . HIS A 1 97 ? -0.803 -5.241 8.228 1.00 98.38 97 HIS A O 1
ATOM 760 N N . VAL A 1 98 ? 0.378 -3.336 8.195 1.00 98.44 98 VAL A N 1
ATOM 761 C CA . VAL A 1 98 ? 0.498 -3.247 6.744 1.00 98.44 98 VAL A CA 1
ATOM 762 C C . VAL A 1 98 ? 1.764 -3.968 6.314 1.00 98.44 98 VAL A C 1
ATOM 764 O O . VAL A 1 98 ? 2.847 -3.695 6.823 1.00 98.44 98 VAL A O 1
ATOM 767 N N . THR A 1 99 ? 1.633 -4.868 5.352 1.00 98.38 99 THR A N 1
ATOM 768 C CA . THR A 1 99 ? 2.736 -5.544 4.673 1.00 98.38 99 THR A CA 1
ATOM 769 C C . THR A 1 99 ? 2.730 -5.151 3.201 1.00 98.38 99 THR A C 1
ATOM 771 O O . THR A 1 99 ? 1.690 -5.182 2.541 1.00 98.38 99 THR A O 1
ATOM 774 N N . GLY A 1 100 ? 3.891 -4.766 2.676 1.00 98.19 100 GLY A N 1
ATOM 775 C CA . GLY A 1 100 ? 4.063 -4.470 1.256 1.00 98.19 100 GLY A CA 1
ATOM 776 C C . GLY A 1 100 ? 4.786 -5.604 0.542 1.00 98.19 100 GLY A C 1
ATOM 777 O O . GLY A 1 100 ? 5.848 -6.034 0.986 1.00 98.19 100 GLY A O 1
ATOM 778 N N . ILE A 1 101 ? 4.248 -6.076 -0.580 1.00 97.88 101 ILE A N 1
ATOM 779 C CA . ILE A 1 101 ? 4.953 -6.992 -1.481 1.00 97.88 101 ILE A CA 1
ATOM 780 C C . ILE A 1 101 ? 5.472 -6.172 -2.658 1.00 97.88 101 ILE A C 1
ATOM 782 O O . ILE A 1 101 ? 4.698 -5.690 -3.487 1.00 97.88 101 ILE A O 1
ATOM 786 N N . GLY A 1 102 ? 6.787 -5.972 -2.696 1.00 96.06 102 GLY A N 1
ATOM 787 C CA . GLY A 1 102 ? 7.468 -5.189 -3.720 1.00 96.06 102 GLY A CA 1
ATOM 788 C C . GLY A 1 102 ? 7.949 -6.037 -4.893 1.00 96.06 102 GLY A C 1
ATOM 789 O O . GLY A 1 102 ? 8.037 -7.264 -4.812 1.00 96.06 102 GLY A O 1
ATOM 790 N N . LEU A 1 103 ? 8.262 -5.358 -5.995 1.00 94.31 103 LEU A N 1
ATOM 791 C CA . LEU A 1 103 ? 8.829 -5.958 -7.195 1.00 94.31 103 LEU A CA 1
ATOM 792 C C . LEU A 1 103 ? 9.783 -4.961 -7.856 1.00 94.31 103 LEU A C 1
ATOM 794 O O . LEU A 1 103 ? 9.348 -3.940 -8.384 1.00 94.31 103 LEU A O 1
ATOM 798 N N . GLU A 1 104 ? 11.070 -5.286 -7.857 1.00 91.50 104 GLU A N 1
ATOM 799 C CA . GLU A 1 104 ? 12.073 -4.609 -8.683 1.00 91.50 104 GLU A CA 1
ATOM 800 C C . GLU A 1 104 ? 12.142 -5.281 -10.053 1.00 91.50 104 GLU A C 1
ATOM 802 O O . GLU A 1 104 ? 12.165 -6.516 -10.159 1.00 91.50 104 GLU A O 1
ATOM 807 N N . MET A 1 105 ? 12.184 -4.486 -11.122 1.00 85.44 105 MET A N 1
ATOM 808 C CA . MET A 1 105 ? 12.154 -5.042 -12.466 1.00 85.44 105 MET A CA 1
ATOM 809 C C . MET A 1 105 ? 13.534 -5.568 -12.848 1.00 85.44 105 MET A C 1
ATOM 811 O O . MET A 1 105 ? 14.473 -4.833 -13.137 1.00 85.44 105 MET A O 1
ATOM 815 N N . THR A 1 106 ? 13.646 -6.892 -12.889 1.00 80.06 106 THR A N 1
ATOM 816 C CA . THR A 1 106 ? 14.862 -7.601 -13.295 1.00 80.06 106 THR A CA 1
ATOM 817 C C . THR A 1 106 ? 14.604 -8.419 -14.554 1.00 80.06 106 THR A C 1
ATOM 819 O O . THR A 1 106 ? 13.463 -8.756 -14.882 1.00 80.06 106 THR A O 1
ATOM 822 N N . THR A 1 107 ? 15.658 -8.776 -15.290 1.00 70.94 107 THR A N 1
ATOM 823 C CA . THR A 1 107 ? 15.496 -9.697 -16.416 1.00 70.94 107 THR A CA 1
ATOM 824 C C . THR A 1 107 ? 15.168 -11.109 -15.958 1.00 70.94 107 THR A C 1
ATOM 826 O O . THR A 1 107 ? 15.983 -11.825 -15.357 1.00 70.94 107 THR A O 1
ATOM 829 N N . GLY A 1 108 ? 13.973 -11.539 -16.350 1.00 73.94 108 GLY A N 1
ATOM 830 C 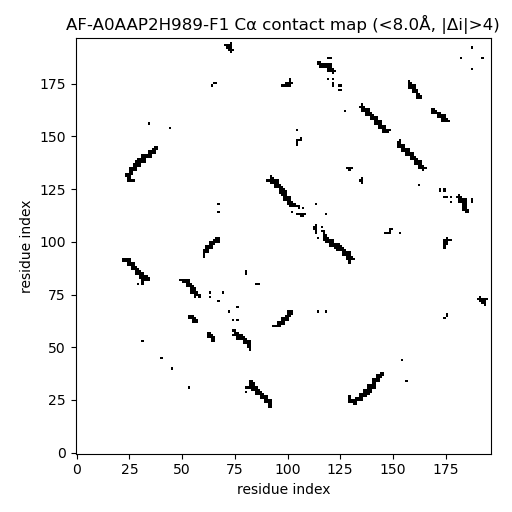CA . GLY A 1 108 ? 13.502 -12.908 -16.247 1.00 73.94 108 GLY A CA 1
ATOM 831 C C . GLY A 1 108 ? 12.738 -13.302 -17.508 1.00 73.94 108 GLY A C 1
ATOM 832 O O . GLY A 1 108 ? 11.844 -12.594 -17.953 1.00 73.94 108 GLY A O 1
ATOM 833 N N . PHE A 1 109 ? 13.089 -14.455 -18.077 1.00 76.50 109 PHE A N 1
ATOM 834 C CA . PHE A 1 109 ? 12.396 -15.036 -19.237 1.00 76.50 109 PHE A CA 1
ATOM 835 C C . PHE A 1 109 ? 11.160 -15.865 -18.841 1.00 76.50 109 PHE A C 1
ATOM 837 O O . PHE A 1 109 ? 10.535 -16.494 -19.687 1.00 76.50 109 PHE A O 1
ATOM 844 N N . SER A 1 110 ? 10.829 -15.910 -17.548 1.00 87.31 110 SER A N 1
ATOM 845 C CA . SER A 1 110 ? 9.642 -16.567 -17.006 1.00 87.31 110 SER A CA 1
ATOM 846 C C . SER A 1 110 ? 9.164 -15.835 -15.754 1.00 87.31 110 SER A C 1
ATOM 848 O O . SER A 1 110 ? 9.957 -15.173 -15.081 1.00 87.31 110 SER A O 1
ATOM 850 N N . VAL A 1 111 ? 7.880 -15.994 -15.418 1.00 87.88 111 VAL A N 1
ATOM 851 C CA . VAL A 1 111 ? 7.283 -15.381 -14.220 1.00 87.88 111 VAL A CA 1
ATOM 852 C C . VAL A 1 111 ? 8.023 -15.808 -12.951 1.00 87.88 111 VAL A C 1
ATOM 854 O O . VAL A 1 111 ? 8.353 -14.959 -12.131 1.00 87.88 111 VAL A O 1
ATOM 857 N N . GLN A 1 112 ? 8.388 -17.089 -12.837 1.00 89.81 112 GLN A N 1
ATOM 858 C CA . GLN A 1 112 ? 9.160 -17.586 -11.695 1.00 89.81 112 GLN A CA 1
ATOM 859 C C . GLN A 1 112 ? 10.504 -16.858 -11.544 1.00 89.81 112 GLN A C 1
ATOM 861 O O . GLN A 1 112 ? 10.829 -16.399 -10.458 1.00 89.81 112 GLN A O 1
ATOM 866 N N . LYS A 1 113 ? 11.257 -16.663 -12.637 1.00 90.81 113 LYS A N 1
ATOM 867 C CA . LYS A 1 113 ? 12.544 -15.947 -12.582 1.00 90.81 113 LYS A CA 1
ATOM 868 C C . LYS A 1 113 ? 12.385 -14.476 -12.191 1.00 90.81 113 LYS A C 1
ATOM 870 O O . LYS A 1 113 ? 13.285 -13.933 -11.559 1.00 90.81 113 LYS A O 1
ATOM 875 N N . ILE A 1 114 ? 11.280 -13.839 -12.586 1.00 90.50 114 ILE A N 1
ATOM 876 C CA . ILE A 1 114 ? 10.961 -12.460 -12.189 1.00 90.50 114 ILE A CA 1
ATOM 877 C C . ILE A 1 114 ? 10.691 -12.404 -10.683 1.00 90.50 114 ILE A C 1
ATOM 879 O O . ILE A 1 114 ? 11.266 -11.560 -10.001 1.00 90.50 114 ILE A O 1
ATOM 883 N N . LEU A 1 115 ? 9.878 -13.327 -10.158 1.00 92.50 115 LEU A N 1
ATOM 884 C CA . LEU A 1 115 ? 9.609 -13.419 -8.722 1.00 92.50 115 LEU A CA 1
ATOM 885 C C . LEU A 1 115 ? 10.893 -13.689 -7.933 1.00 92.50 115 LEU A C 1
ATOM 887 O O . LEU A 1 115 ? 11.192 -12.961 -6.992 1.00 92.50 115 LEU A O 1
ATOM 891 N N . ASP A 1 116 ? 11.689 -14.673 -8.351 1.00 92.88 116 ASP A N 1
ATOM 892 C CA . ASP A 1 116 ? 12.876 -15.088 -7.603 1.00 92.88 116 ASP A CA 1
ATOM 893 C C . ASP A 1 116 ? 13.934 -13.985 -7.489 1.00 92.88 116 ASP A C 1
ATOM 895 O O . ASP A 1 116 ? 14.634 -13.890 -6.483 1.00 92.88 116 ASP A O 1
ATOM 899 N N . LYS A 1 117 ? 14.063 -13.151 -8.525 1.00 92.50 117 LYS A N 1
ATOM 900 C CA . LYS A 1 117 ? 15.071 -12.087 -8.574 1.00 92.50 117 LYS A CA 1
ATOM 901 C C . LYS A 1 117 ? 14.560 -10.738 -8.089 1.00 92.50 117 LYS A C 1
ATOM 903 O O . LYS A 1 117 ? 15.328 -9.975 -7.514 1.00 92.50 117 LYS A O 1
ATOM 908 N N . GLY A 1 118 ? 13.306 -10.416 -8.392 1.00 93.12 118 GLY A N 1
ATOM 909 C CA . GLY A 1 118 ? 12.765 -9.070 -8.238 1.00 93.12 118 GLY A CA 1
ATOM 910 C C . GLY A 1 118 ? 11.831 -8.902 -7.049 1.00 93.12 118 GLY A C 1
ATOM 911 O O . GLY A 1 118 ? 11.761 -7.806 -6.501 1.00 93.12 118 GLY A O 1
ATOM 912 N N . ALA A 1 119 ? 11.109 -9.949 -6.641 1.00 95.94 119 ALA A N 1
ATOM 913 C CA . ALA A 1 119 ? 10.079 -9.819 -5.616 1.00 95.94 119 ALA A CA 1
ATOM 914 C C . ALA A 1 119 ? 10.648 -9.917 -4.191 1.00 95.94 119 ALA A C 1
ATOM 916 O O . ALA A 1 119 ? 11.655 -10.585 -3.926 1.00 95.94 119 ALA A O 1
ATOM 917 N N . TYR A 1 120 ? 9.987 -9.237 -3.259 1.00 97.56 120 TYR A N 1
ATOM 918 C CA . TYR A 1 120 ? 10.321 -9.232 -1.835 1.00 97.56 120 TYR A CA 1
ATOM 919 C C . TYR A 1 120 ? 9.118 -8.842 -0.984 1.00 97.56 120 TYR A C 1
ATOM 921 O O . TYR A 1 120 ? 8.164 -8.237 -1.471 1.00 97.56 120 TYR A O 1
ATOM 929 N N . VAL A 1 121 ? 9.190 -9.173 0.302 1.00 98.38 121 VAL A N 1
ATOM 930 C CA . VAL A 1 121 ? 8.177 -8.843 1.303 1.00 98.38 121 VAL A CA 1
ATOM 931 C C . VAL A 1 121 ? 8.761 -7.870 2.324 1.00 98.38 121 VAL A C 1
ATOM 933 O O . VAL A 1 121 ? 9.838 -8.107 2.873 1.00 98.38 121 VAL A O 1
ATOM 936 N N . ASN A 1 122 ? 8.026 -6.790 2.577 1.00 98.25 122 ASN A N 1
ATOM 937 C CA . ASN A 1 122 ? 8.242 -5.825 3.647 1.00 98.25 122 ASN A CA 1
ATOM 938 C C . ASN A 1 122 ? 7.174 -6.049 4.719 1.00 98.25 122 ASN A C 1
ATOM 940 O O . ASN A 1 122 ? 6.094 -5.455 4.659 1.00 98.25 122 ASN A O 1
ATOM 944 N N . GLU A 1 123 ? 7.446 -6.948 5.661 1.00 97.56 123 GLU A N 1
ATOM 945 C CA . GLU A 1 123 ? 6.487 -7.292 6.712 1.00 97.56 123 GLU A CA 1
ATOM 946 C C . GLU A 1 123 ? 6.293 -6.140 7.696 1.00 97.56 123 GLU A C 1
ATOM 948 O O . GLU A 1 123 ? 7.259 -5.516 8.133 1.00 97.56 123 GLU A O 1
ATOM 953 N N . ASN A 1 124 ? 5.032 -5.895 8.065 1.00 96.75 124 ASN A N 1
ATOM 954 C CA . ASN A 1 124 ? 4.635 -4.972 9.136 1.00 96.75 124 ASN A CA 1
ATOM 955 C C . ASN A 1 124 ? 5.277 -3.575 9.025 1.00 96.75 124 ASN A C 1
ATOM 957 O O . ASN A 1 124 ? 5.596 -2.941 10.030 1.00 96.75 124 ASN A O 1
ATOM 961 N N . VAL A 1 125 ? 5.469 -3.100 7.791 1.00 96.69 125 VAL A N 1
ATOM 962 C CA . VAL A 1 125 ? 6.169 -1.852 7.460 1.00 96.69 125 VAL A CA 1
ATOM 963 C C . VAL A 1 125 ? 5.470 -0.611 8.024 1.00 96.69 125 VAL A C 1
ATOM 965 O O . VAL A 1 125 ? 6.110 0.402 8.284 1.00 96.69 125 VAL A O 1
ATOM 968 N N . LEU A 1 126 ? 4.159 -0.694 8.247 1.00 97.12 126 LEU A N 1
ATOM 969 C CA . LEU A 1 126 ? 3.358 0.353 8.870 1.00 97.12 126 LEU A CA 1
ATOM 970 C C . LEU A 1 126 ? 2.340 -0.296 9.808 1.00 97.12 126 LEU A C 1
ATOM 972 O O . LEU A 1 126 ? 1.829 -1.376 9.525 1.00 97.12 126 LEU A O 1
ATOM 976 N N . THR A 1 127 ? 2.045 0.348 10.932 1.00 97.62 127 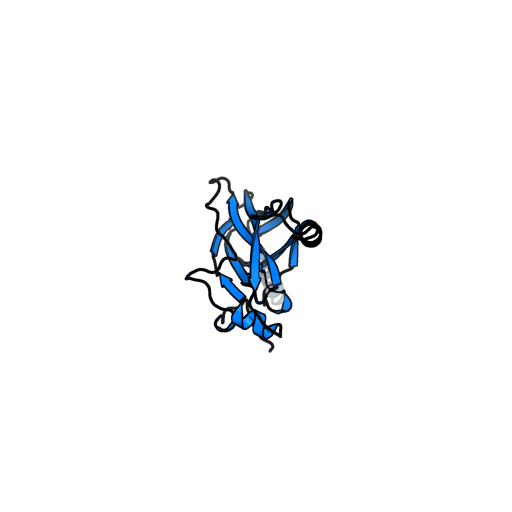THR A N 1
ATOM 977 C CA . THR A 1 127 ? 1.068 -0.136 11.916 1.00 97.62 127 THR A CA 1
ATOM 978 C C . THR A 1 127 ? 0.116 0.997 12.283 1.00 97.62 127 THR A C 1
ATOM 980 O O . THR A 1 127 ? 0.540 2.148 12.388 1.00 97.62 127 THR A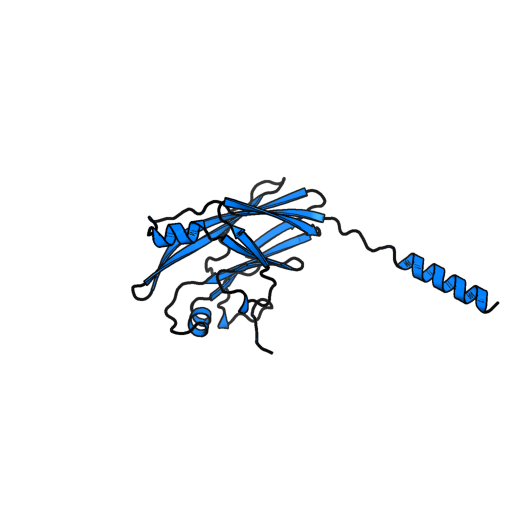 O 1
ATOM 983 N N . PHE A 1 128 ? -1.165 0.685 12.465 1.00 97.69 128 PHE A N 1
ATOM 984 C CA . PHE A 1 128 ? -2.180 1.645 12.900 1.00 97.69 128 PHE A CA 1
ATOM 985 C C . PHE A 1 128 ? -3.261 0.981 13.743 1.00 97.69 128 PHE A C 1
ATOM 987 O O . PHE A 1 128 ? -3.406 -0.237 13.732 1.00 97.69 128 PHE A O 1
ATOM 994 N N . THR A 1 129 ? -4.048 1.794 14.440 1.00 97.75 129 THR A N 1
ATOM 995 C CA . THR A 1 129 ? -5.155 1.320 15.271 1.00 97.75 129 THR A CA 1
ATOM 996 C C . THR A 1 129 ? -6.489 1.747 14.670 1.00 97.75 129 THR A C 1
ATOM 998 O O . THR A 1 129 ? -6.653 2.885 14.221 1.00 97.75 129 THR A O 1
ATOM 1001 N N . ILE A 1 130 ? -7.447 0.824 14.662 1.00 97.88 130 ILE A N 1
ATOM 1002 C CA . ILE A 1 130 ? -8.864 1.119 14.459 1.00 97.88 130 ILE A CA 1
ATOM 1003 C C . ILE A 1 130 ? -9.503 1.267 15.836 1.00 97.88 130 ILE A C 1
ATOM 1005 O O . ILE A 1 130 ? -9.531 0.317 16.621 1.00 97.88 130 ILE A O 1
ATOM 1009 N N . GLU A 1 131 ? -9.992 2.471 16.125 1.00 96.69 131 GLU A N 1
ATOM 1010 C CA . GLU A 1 131 ? -10.655 2.817 17.384 1.00 96.69 131 GLU A CA 1
ATOM 1011 C C . GLU A 1 131 ? -12.190 2.760 17.243 1.00 96.69 131 GLU A C 1
ATOM 1013 O O . GLU A 1 131 ? -12.711 3.047 16.158 1.00 96.69 131 GLU A O 1
ATOM 1018 N N . PRO A 1 132 ? -12.931 2.414 18.318 1.00 97.06 132 PRO A N 1
ATOM 1019 C CA . PRO A 1 132 ? -14.388 2.305 18.279 1.00 97.06 132 PRO A CA 1
ATOM 1020 C C . PRO A 1 132 ? -15.054 3.592 17.785 1.00 97.06 132 PRO A C 1
ATOM 1022 O O . PRO A 1 132 ? -14.814 4.670 18.326 1.00 97.06 132 PRO A O 1
ATOM 1025 N N . GLY A 1 133 ? -15.899 3.485 16.758 1.00 97.00 133 GLY A N 1
ATOM 1026 C CA . GLY A 1 133 ? -16.678 4.599 16.209 1.00 97.00 133 GLY A CA 1
ATOM 1027 C C . GLY A 1 133 ? -15.867 5.688 15.500 1.00 97.00 133 GLY A C 1
ATOM 1028 O O . GLY A 1 133 ? -16.455 6.655 15.016 1.00 97.00 133 GLY A O 1
ATOM 1029 N N . LYS A 1 134 ? -14.539 5.552 15.408 1.00 97.75 134 LYS A N 1
ATOM 1030 C CA . LYS A 1 134 ? -13.660 6.552 14.793 1.00 97.75 134 LYS A CA 1
ATOM 1031 C C . LYS A 1 134 ? -13.252 6.173 13.381 1.00 97.75 134 LYS A C 1
ATOM 1033 O O . LYS A 1 134 ? -13.337 5.017 12.970 1.00 97.75 134 LYS A O 1
ATOM 1038 N N . THR A 1 135 ? -12.784 7.176 12.643 1.00 98.44 135 THR A N 1
ATOM 1039 C CA . THR A 1 135 ? -12.220 6.994 11.305 1.00 98.44 135 THR A CA 1
ATOM 1040 C C . THR A 1 135 ? -10.700 7.084 11.345 1.00 98.44 135 THR A C 1
ATOM 1042 O O . THR A 1 135 ? -10.144 8.096 11.769 1.00 98.44 135 THR A O 1
ATOM 1045 N N . THR A 1 136 ? -10.040 6.057 10.820 1.00 98.56 136 THR A N 1
ATOM 1046 C CA . THR A 1 136 ? -8.605 6.047 10.528 1.00 98.56 136 THR A C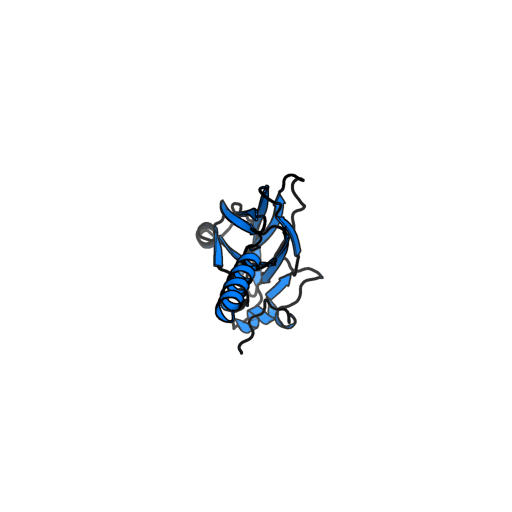A 1
ATOM 1047 C C . THR A 1 136 ? -8.434 6.060 9.013 1.00 98.56 136 THR A C 1
ATOM 1049 O O . THR A 1 136 ? -9.021 5.239 8.314 1.00 98.56 136 THR A O 1
ATOM 1052 N N . THR A 1 137 ? -7.647 6.989 8.473 1.00 98.75 137 THR A N 1
ATOM 1053 C CA . THR A 1 137 ? -7.293 6.992 7.047 1.00 98.75 137 THR A CA 1
ATOM 1054 C C . THR A 1 137 ? -5.901 6.407 6.850 1.00 98.75 137 THR A C 1
ATOM 1056 O O . THR A 1 137 ? -4.939 6.919 7.417 1.00 98.75 137 THR A O 1
ATOM 1059 N N . LEU A 1 138 ? -5.776 5.404 5.987 1.00 98.69 138 LEU A N 1
ATOM 1060 C CA . LEU A 1 138 ? -4.516 5.031 5.360 1.00 98.69 138 LEU A CA 1
ATOM 1061 C C . LEU A 1 138 ? -4.411 5.772 4.022 1.00 98.69 138 LEU A C 1
ATOM 1063 O O . LEU A 1 138 ? -5.068 5.405 3.048 1.00 98.69 138 LEU A O 1
ATOM 1067 N N . ALA A 1 139 ? -3.619 6.840 3.992 1.00 98.62 139 ALA A N 1
ATOM 1068 C CA . ALA A 1 139 ? -3.392 7.643 2.800 1.00 98.62 139 ALA A CA 1
ATOM 1069 C C . ALA A 1 139 ? -2.197 7.091 2.020 1.00 98.62 139 ALA A C 1
ATOM 1071 O O . ALA A 1 139 ? -1.111 6.942 2.575 1.00 98.62 139 ALA A O 1
ATOM 1072 N N . ILE A 1 140 ? -2.385 6.817 0.731 1.00 98.62 140 ILE A N 1
ATOM 1073 C CA . ILE A 1 140 ? -1.361 6.317 -0.183 1.00 98.62 140 ILE A CA 1
ATOM 1074 C C . ILE A 1 140 ? -1.128 7.349 -1.284 1.00 98.62 140 ILE A C 1
ATOM 1076 O O . ILE A 1 140 ? -2.044 7.700 -2.030 1.00 98.62 140 ILE A O 1
ATOM 1080 N N . LYS A 1 141 ? 0.118 7.797 -1.425 1.00 98.19 141 LYS A N 1
ATOM 1081 C CA . LYS A 1 141 ? 0.593 8.659 -2.509 1.00 98.19 141 LYS A CA 1
ATOM 1082 C C . LYS A 1 141 ? 1.481 7.846 -3.454 1.00 98.19 141 LYS A C 1
ATOM 1084 O O . LYS A 1 141 ? 2.634 7.568 -3.118 1.00 98.19 141 LYS A O 1
ATOM 1089 N N . PRO A 1 142 ? 0.968 7.441 -4.627 1.00 97.56 142 PRO A N 1
ATOM 1090 C CA . PRO A 1 142 ? 1.771 6.739 -5.616 1.00 97.56 142 PRO A CA 1
ATOM 1091 C C . PRO A 1 142 ? 2.731 7.716 -6.305 1.00 97.56 142 PRO A C 1
ATOM 1093 O O . PRO A 1 142 ? 2.288 8.689 -6.920 1.00 97.56 142 PRO A O 1
ATOM 1096 N N . VAL A 1 143 ? 4.032 7.438 -6.245 1.00 97.12 143 VAL A N 1
ATOM 1097 C CA . VAL A 1 143 ? 5.069 8.190 -6.967 1.00 97.12 143 VAL A CA 1
ATOM 1098 C C . VAL A 1 143 ? 5.647 7.291 -8.049 1.00 97.12 143 VAL A C 1
ATOM 1100 O O . VAL A 1 143 ? 6.262 6.275 -7.748 1.00 97.12 143 VAL A O 1
ATOM 1103 N N . ILE A 1 144 ? 5.410 7.612 -9.318 1.00 95.62 144 ILE A N 1
ATOM 1104 C CA . ILE A 1 144 ? 5.879 6.808 -10.444 1.00 95.62 144 ILE A CA 1
ATOM 1105 C C . ILE A 1 144 ? 7.363 7.080 -10.685 1.00 95.62 144 ILE A C 1
ATOM 1107 O O . ILE A 1 144 ? 7.767 8.200 -11.012 1.00 95.62 144 ILE A O 1
ATOM 1111 N N . HIS A 1 145 ? 8.153 6.015 -10.593 1.00 91.88 145 HIS A N 1
ATOM 1112 C CA . HIS A 1 145 ? 9.571 6.012 -10.914 1.00 91.88 145 HIS A CA 1
ATOM 1113 C C . HIS A 1 145 ? 9.820 5.286 -12.228 1.00 91.88 145 HIS A C 1
ATOM 1115 O O . HIS A 1 145 ? 9.111 4.346 -12.603 1.00 91.88 145 HIS A O 1
ATOM 1121 N N . LYS A 1 146 ? 10.871 5.723 -12.918 1.00 87.62 146 LYS A N 1
ATOM 1122 C CA . LYS A 1 146 ? 11.395 5.029 -14.087 1.00 87.62 146 LYS A CA 1
ATOM 1123 C C . LYS A 1 146 ? 12.457 4.031 -13.642 1.00 87.62 146 LYS A C 1
ATOM 1125 O O . LYS A 1 146 ? 13.540 4.447 -13.240 1.00 87.62 146 LYS A O 1
ATOM 1130 N N . ASP A 1 147 ? 12.174 2.753 -13.828 1.00 81.38 147 ASP A N 1
ATOM 1131 C CA . ASP A 1 147 ? 13.151 1.672 -13.742 1.00 81.38 147 ASP A CA 1
ATOM 1132 C C . ASP A 1 147 ? 13.570 1.236 -15.161 1.00 81.38 147 ASP A C 1
ATOM 1134 O O . ASP A 1 147 ? 12.856 1.477 -16.143 1.00 81.38 147 ASP A O 1
ATOM 1138 N N . ALA A 1 148 ? 14.753 0.645 -15.308 1.00 77.12 148 ALA A N 1
ATOM 1139 C CA . ALA A 1 148 ? 15.263 0.176 -16.588 1.00 77.12 148 ALA A CA 1
ATOM 1140 C C . ALA A 1 148 ? 16.064 -1.119 -16.435 1.00 77.12 148 ALA A C 1
ATOM 1142 O O . ALA A 1 148 ? 17.063 -1.173 -15.724 1.00 77.12 148 ALA A O 1
ATOM 1143 N N . THR A 1 149 ? 15.688 -2.142 -17.203 1.00 74.94 149 THR A N 1
ATOM 1144 C CA . THR A 1 149 ? 16.456 -3.388 -17.303 1.00 74.94 149 THR A CA 1
ATOM 1145 C C . THR A 1 149 ? 16.553 -3.822 -18.765 1.00 74.94 149 THR A C 1
ATOM 1147 O O . THR A 1 149 ? 15.561 -3.787 -19.491 1.00 74.94 149 THR A O 1
ATOM 1150 N N . PHE A 1 150 ? 17.764 -4.167 -19.225 1.00 67.12 150 PHE A N 1
ATOM 1151 C CA . PHE A 1 150 ? 18.060 -4.662 -20.583 1.00 67.12 150 PHE A CA 1
ATOM 1152 C C . PHE A 1 150 ? 17.303 -3.923 -21.710 1.00 67.12 150 PHE A C 1
ATOM 1154 O O . PHE A 1 150 ? 16.624 -4.530 -22.533 1.00 67.12 150 PHE A O 1
ATOM 1161 N N . ALA A 1 151 ? 17.431 -2.592 -21.731 1.00 73.12 151 ALA A N 1
ATOM 1162 C CA . ALA A 1 151 ? 16.831 -1.673 -22.709 1.00 73.12 151 ALA A CA 1
ATOM 1163 C C . ALA A 1 151 ? 15.295 -1.494 -22.662 1.00 73.12 151 ALA A C 1
ATOM 1165 O O . ALA A 1 151 ? 14.750 -0.756 -23.484 1.00 73.12 151 ALA A O 1
ATOM 1166 N N . VAL A 1 152 ? 14.593 -2.074 -21.682 1.00 79.19 152 VAL A N 1
ATOM 1167 C CA . VAL A 1 152 ? 13.159 -1.833 -21.451 1.00 79.19 152 VAL A CA 1
ATOM 1168 C C . VAL A 1 152 ? 12.972 -0.905 -20.254 1.00 79.19 152 VAL A C 1
ATOM 1170 O O . VAL A 1 152 ? 13.540 -1.131 -19.188 1.00 79.19 152 VAL A O 1
ATOM 1173 N N . ASN A 1 153 ? 12.161 0.141 -20.436 1.00 85.25 153 ASN A N 1
ATOM 1174 C CA . ASN A 1 153 ? 11.780 1.055 -19.361 1.00 85.25 153 ASN A CA 1
ATOM 1175 C C . ASN A 1 153 ? 10.496 0.566 -18.689 1.00 85.25 153 ASN A C 1
ATOM 1177 O O . ASN A 1 153 ? 9.490 0.347 -19.368 1.00 85.25 153 ASN A O 1
ATOM 1181 N N . PHE A 1 154 ? 10.521 0.487 -17.366 1.00 86.88 154 PHE A N 1
ATOM 1182 C CA . PHE A 1 154 ? 9.369 0.198 -16.527 1.00 86.88 154 PHE A CA 1
ATOM 1183 C C . PHE A 1 154 ? 8.984 1.445 -15.736 1.00 86.88 154 PHE A C 1
ATOM 1185 O O . PHE A 1 154 ? 9.838 2.237 -15.347 1.00 86.88 154 PHE A O 1
ATOM 1192 N N . TRP A 1 155 ? 7.684 1.633 -15.535 1.00 90.12 155 TRP A N 1
ATOM 1193 C CA . TRP A 1 155 ? 7.130 2.782 -14.825 1.00 90.12 155 TRP A CA 1
ATOM 1194 C C . TRP A 1 155 ? 6.306 2.258 -13.661 1.00 90.12 155 TRP A C 1
ATOM 1196 O O . TRP A 1 155 ? 5.172 1.821 -13.856 1.00 90.12 155 TRP A O 1
ATOM 1206 N N . MET A 1 156 ? 6.919 2.230 -12.482 1.00 90.38 156 MET A N 1
ATOM 1207 C CA . MET A 1 156 ? 6.390 1.545 -11.304 1.00 90.38 156 MET A CA 1
ATOM 1208 C C . MET A 1 156 ? 6.178 2.553 -10.171 1.00 90.38 156 MET A C 1
ATOM 1210 O O . MET A 1 156 ? 7.039 3.409 -9.959 1.00 90.38 156 MET A O 1
ATOM 1214 N N . PRO A 1 157 ? 5.049 2.489 -9.447 1.00 94.44 157 PRO A N 1
ATOM 1215 C CA . PRO A 1 157 ? 4.827 3.347 -8.296 1.00 94.44 157 PRO A CA 1
ATOM 1216 C C . PRO A 1 157 ? 5.645 2.887 -7.085 1.00 94.44 157 PRO A C 1
ATOM 1218 O O . PRO A 1 157 ? 5.605 1.712 -6.721 1.00 94.44 157 PRO A O 1
ATOM 1221 N N . THR A 1 158 ? 6.274 3.831 -6.393 1.00 96.25 158 THR A N 1
ATOM 1222 C CA . THR A 1 158 ? 6.504 3.725 -4.949 1.00 96.25 158 THR A CA 1
ATOM 1223 C C . THR A 1 158 ? 5.217 4.123 -4.233 1.00 96.25 158 THR A C 1
ATOM 1225 O O . THR A 1 158 ? 4.614 5.152 -4.546 1.00 96.25 158 THR A O 1
ATOM 1228 N N . LEU A 1 159 ? 4.775 3.307 -3.281 1.00 97.75 159 LEU A N 1
ATOM 1229 C CA . LEU A 1 159 ? 3.561 3.522 -2.498 1.00 97.75 159 LEU A CA 1
ATOM 1230 C C . LEU A 1 159 ? 3.923 4.215 -1.183 1.00 97.75 159 LEU A C 1
ATOM 1232 O O . LEU A 1 159 ? 4.219 3.550 -0.190 1.00 97.75 159 LEU A O 1
ATOM 1236 N N . MET A 1 160 ? 3.926 5.549 -1.185 1.00 98.25 160 MET A N 1
ATOM 1237 C CA . MET A 1 160 ? 4.194 6.341 0.017 1.00 98.25 160 MET A CA 1
ATOM 1238 C C . MET A 1 160 ? 2.938 6.371 0.887 1.00 98.25 160 MET A C 1
ATOM 1240 O O . MET A 1 160 ? 1.943 6.986 0.511 1.00 98.25 160 MET A O 1
ATOM 1244 N N . ALA A 1 161 ? 2.966 5.687 2.025 1.00 98.44 161 ALA A N 1
ATOM 1245 C CA . ALA A 1 161 ? 1.820 5.531 2.908 1.00 98.44 161 ALA A CA 1
ATOM 1246 C C . ALA A 1 161 ? 1.966 6.349 4.189 1.00 98.44 161 ALA A C 1
ATOM 1248 O O . ALA A 1 161 ? 3.031 6.354 4.800 1.00 98.44 161 ALA A O 1
ATOM 1249 N N . SER A 1 162 ? 0.88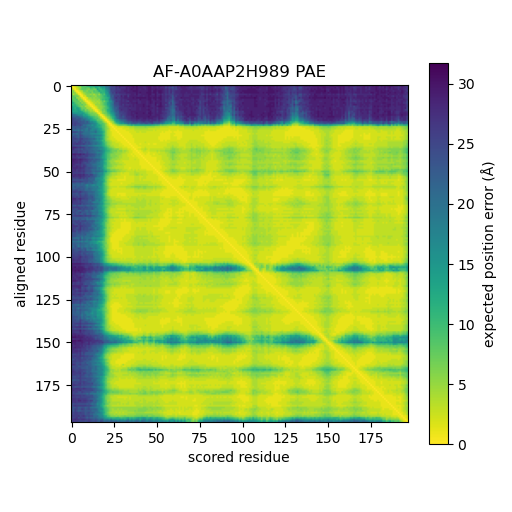9 6.975 4.648 1.00 98.44 162 SER A N 1
ATOM 1250 C CA . SER A 1 162 ? 0.798 7.561 5.985 1.00 98.44 162 SER A CA 1
ATOM 1251 C C . SER A 1 162 ? -0.560 7.275 6.611 1.00 98.44 162 SER A C 1
ATOM 1253 O O . SER A 1 162 ? -1.556 7.041 5.927 1.00 98.44 162 SER A O 1
ATOM 1255 N N . VAL A 1 163 ? -0.598 7.272 7.940 1.00 98.31 163 VAL A N 1
ATOM 1256 C CA . VAL A 1 163 ? -1.829 7.065 8.706 1.00 98.31 163 VAL A CA 1
ATOM 1257 C C . VAL A 1 163 ? -2.277 8.404 9.255 1.00 98.31 163 VAL A C 1
ATOM 1259 O O . VAL A 1 163 ? -1.514 9.077 9.942 1.00 98.31 163 VAL A O 1
ATOM 1262 N N . ARG A 1 164 ? -3.520 8.782 8.977 1.00 98.19 164 ARG A N 1
ATOM 1263 C CA . ARG A 1 164 ? -4.171 9.962 9.542 1.00 98.19 164 ARG A CA 1
ATOM 1264 C C . ARG A 1 164 ? -5.286 9.518 10.480 1.00 98.19 164 ARG A C 1
ATOM 1266 O O . ARG A 1 164 ? -6.173 8.764 10.089 1.00 98.19 164 ARG A O 1
ATOM 1273 N N . SER A 1 165 ? -5.236 10.015 11.706 1.00 95.44 165 SER A N 1
ATOM 1274 C CA . SER A 1 165 ? -6.224 9.792 12.763 1.00 95.44 165 SER A CA 1
ATOM 1275 C C . SER A 1 165 ? -6.462 11.098 13.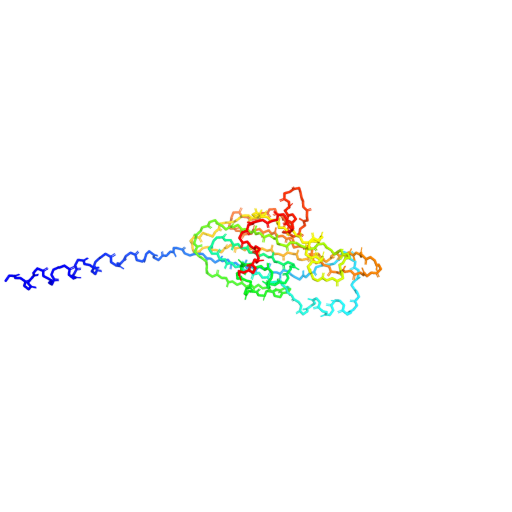527 1.00 95.44 165 SER A C 1
ATOM 1277 O O . SER A 1 165 ? -5.867 12.129 13.203 1.00 95.44 165 SER A O 1
ATOM 1279 N N . GLU A 1 166 ? -7.297 11.067 14.566 1.00 90.50 166 GLU A N 1
ATOM 1280 C CA . GLU A 1 166 ? -7.475 12.210 15.473 1.00 90.50 166 GLU A CA 1
ATOM 1281 C C . GLU A 1 166 ? -6.169 12.635 16.162 1.00 90.50 166 GLU A C 1
ATOM 1283 O O . GLU A 1 166 ? -5.980 13.816 16.440 1.00 90.50 166 GLU A O 1
ATOM 1288 N N . ALA A 1 167 ? -5.238 11.698 16.384 1.00 88.88 167 ALA A N 1
ATOM 1289 C CA . ALA A 1 167 ? -3.923 11.989 16.955 1.00 88.88 167 ALA A CA 1
ATOM 1290 C C . ALA A 1 167 ? -2.994 12.747 15.984 1.00 88.88 167 ALA A C 1
ATOM 1292 O O . ALA A 1 167 ? -1.923 13.205 16.381 1.00 88.88 167 ALA A O 1
ATOM 1293 N N . GLY A 1 168 ? -3.387 12.879 14.713 1.00 93.25 168 GLY A N 1
ATOM 1294 C CA . GLY A 1 168 ? -2.632 13.563 13.671 1.00 93.25 168 GLY A CA 1
ATOM 1295 C C . GLY A 1 168 ? -2.286 12.662 12.488 1.00 93.25 168 GLY A C 1
ATOM 1296 O O . GLY A 1 168 ? -2.872 11.597 12.282 1.00 93.25 168 GLY A O 1
ATOM 1297 N N . THR A 1 169 ? -1.334 13.125 11.677 1.00 95.75 169 THR A N 1
ATOM 1298 C CA . THR A 1 169 ? -0.822 12.400 10.505 1.00 95.75 169 THR A CA 1
ATOM 1299 C C . THR A 1 169 ? 0.568 11.856 10.809 1.00 95.75 169 THR A C 1
ATOM 1301 O O . THR A 1 169 ? 1.461 12.614 11.183 1.00 95.75 169 THR A O 1
ATOM 1304 N N . GLY A 1 170 ? 0.738 10.545 10.662 1.00 94.88 170 GLY A N 1
ATOM 1305 C CA . GLY A 1 170 ? 2.013 9.860 10.825 1.00 94.88 170 GLY A CA 1
ATOM 1306 C C . GLY A 1 170 ? 2.986 10.128 9.678 1.00 94.88 170 GLY A C 1
ATOM 1307 O O . GLY A 1 170 ? 2.628 10.672 8.632 1.00 94.88 170 GLY A O 1
ATOM 1308 N N . THR A 1 171 ? 4.235 9.716 9.878 1.00 95.88 171 THR A N 1
ATOM 1309 C CA . THR A 1 171 ? 5.298 9.831 8.875 1.00 95.88 171 THR A CA 1
ATOM 1310 C C . THR A 1 171 ? 4.992 8.989 7.638 1.00 95.88 171 THR A C 1
ATOM 1312 O O . THR A 1 171 ? 4.478 7.874 7.735 1.00 95.88 171 THR A O 1
ATOM 1315 N N . GLU A 1 172 ? 5.343 9.518 6.467 1.00 96.75 172 GLU A N 1
ATOM 1316 C CA . GLU A 1 172 ? 5.245 8.770 5.218 1.00 96.75 172 GLU A CA 1
ATOM 1317 C C . GLU A 1 172 ? 6.277 7.641 5.172 1.00 96.75 172 GLU A C 1
ATOM 1319 O O . GLU A 1 172 ? 7.464 7.851 5.413 1.00 96.75 172 GLU A O 1
ATOM 1324 N N . THR A 1 173 ? 5.816 6.440 4.835 1.00 97.25 173 THR A N 1
ATOM 1325 C CA . THR A 1 173 ? 6.620 5.222 4.753 1.00 97.25 173 THR A CA 1
ATOM 1326 C C . THR A 1 173 ? 6.365 4.537 3.418 1.00 97.25 173 THR A C 1
ATOM 1328 O O . THR A 1 173 ? 5.218 4.307 3.038 1.00 97.25 173 THR A O 1
ATOM 1331 N N . ALA A 1 174 ? 7.427 4.202 2.689 1.00 97.50 174 ALA A N 1
ATOM 1332 C CA . ALA A 1 174 ? 7.307 3.485 1.427 1.00 97.50 174 ALA A CA 1
ATOM 1333 C C . ALA A 1 174 ? 6.975 2.006 1.679 1.00 97.50 174 ALA A C 1
ATOM 1335 O O . ALA A 1 174 ? 7.794 1.269 2.227 1.00 97.50 174 ALA A O 1
ATOM 1336 N N . LEU A 1 175 ? 5.791 1.551 1.259 1.00 97.75 175 LEU A N 1
ATOM 1337 C CA . LEU A 1 175 ? 5.361 0.171 1.514 1.00 97.75 175 LEU A CA 1
ATOM 1338 C C . LEU A 1 175 ? 6.157 -0.848 0.694 1.00 97.75 175 LEU A C 1
ATOM 1340 O O . LEU A 1 175 ? 6.441 -1.948 1.161 1.00 97.75 175 LEU A O 1
ATOM 1344 N N . ASN A 1 176 ? 6.511 -0.489 -0.538 1.00 96.31 176 ASN A N 1
ATOM 1345 C CA . ASN A 1 176 ? 7.042 -1.401 -1.544 1.00 96.31 176 ASN A CA 1
ATOM 1346 C C . ASN A 1 176 ? 8.463 -1.040 -2.001 1.00 96.31 176 ASN A C 1
ATOM 1348 O O . ASN A 1 176 ? 8.857 -1.465 -3.079 1.00 96.31 176 ASN A O 1
ATOM 1352 N N . THR A 1 177 ? 9.244 -0.310 -1.202 1.00 96.00 177 THR A N 1
ATOM 1353 C CA . THR A 1 177 ? 10.675 -0.067 -1.467 1.00 96.00 177 THR A CA 1
ATOM 1354 C C . THR A 1 177 ? 11.524 -1.083 -0.717 1.00 96.00 177 THR A C 1
ATOM 1356 O O . THR A 1 177 ? 11.280 -1.337 0.464 1.00 96.00 177 THR A O 1
ATOM 1359 N N . ARG A 1 178 ? 12.514 -1.686 -1.383 1.00 95.38 178 ARG A N 1
ATOM 1360 C CA . ARG A 1 178 ? 13.418 -2.635 -0.732 1.00 95.38 178 ARG A CA 1
ATOM 1361 C C . ARG A 1 178 ? 14.308 -1.912 0.283 1.00 95.38 178 ARG A C 1
ATOM 1363 O O . ARG A 1 178 ? 14.919 -0.893 -0.024 1.00 95.38 178 ARG A O 1
ATOM 1370 N N . GLY A 1 179 ? 14.399 -2.465 1.485 1.00 94.25 179 GLY A N 1
ATOM 1371 C CA . GLY A 1 179 ? 15.251 -2.007 2.576 1.00 94.25 179 GLY A CA 1
ATOM 1372 C C . GLY A 1 179 ? 15.968 -3.169 3.262 1.00 94.25 179 GLY A C 1
ATOM 1373 O O . GLY A 1 179 ? 15.913 -4.314 2.815 1.00 94.25 179 GLY A O 1
ATOM 1374 N N . ALA A 1 180 ? 16.645 -2.878 4.374 1.00 94.25 180 ALA A N 1
ATOM 1375 C CA . ALA A 1 180 ? 17.430 -3.874 5.109 1.00 94.25 180 ALA A CA 1
ATOM 1376 C C . ALA A 1 180 ? 16.579 -4.994 5.739 1.00 94.25 180 ALA A C 1
ATOM 1378 O O . ALA A 1 180 ? 17.074 -6.099 5.935 1.00 94.25 180 ALA A O 1
ATOM 1379 N N . SER A 1 181 ? 15.309 -4.716 6.045 1.00 94.19 181 SER A N 1
ATOM 1380 C CA . SER A 1 181 ? 14.353 -5.685 6.595 1.00 94.19 181 SER A CA 1
ATOM 1381 C C . SER A 1 181 ? 13.571 -6.454 5.526 1.00 94.19 181 SER A C 1
ATOM 1383 O O . SER A 1 181 ? 12.766 -7.317 5.868 1.00 94.19 181 SER A O 1
ATOM 1385 N N . SER A 1 182 ? 13.780 -6.160 4.239 1.00 97.75 182 SER A N 1
ATOM 1386 C CA . SER A 1 182 ? 13.063 -6.830 3.155 1.00 97.75 182 SER A CA 1
ATOM 1387 C C . SER A 1 182 ? 13.512 -8.277 3.000 1.00 97.75 182 SER A C 1
ATOM 1389 O O . SER A 1 182 ? 14.701 -8.566 2.863 1.00 97.75 182 SER A O 1
ATOM 1391 N N . ILE A 1 183 ? 12.550 -9.190 2.907 1.00 98.19 183 ILE A N 1
ATOM 1392 C CA . ILE A 1 183 ? 12.816 -10.612 2.696 1.00 98.19 183 ILE A CA 1
ATOM 1393 C C . ILE A 1 183 ? 12.623 -10.922 1.215 1.00 98.19 183 ILE A C 1
ATOM 1395 O O . ILE A 1 183 ? 11.527 -10.770 0.679 1.00 98.19 183 ILE A O 1
ATOM 1399 N N . ALA A 1 184 ? 13.686 -11.352 0.530 1.00 97.31 184 ALA A N 1
ATOM 1400 C CA . ALA A 1 184 ? 13.591 -11.762 -0.870 1.00 97.31 184 ALA A CA 1
ATOM 1401 C C . ALA A 1 184 ? 12.584 -12.910 -1.038 1.00 97.31 184 ALA A C 1
ATOM 1403 O O . ALA A 1 184 ? 12.553 -13.833 -0.223 1.00 97.31 184 ALA A O 1
ATOM 1404 N N . TRP A 1 185 ? 11.797 -12.882 -2.115 1.00 96.38 185 TRP A N 1
ATOM 1405 C CA . TRP A 1 185 ? 10.706 -13.833 -2.337 1.00 96.38 185 TRP A CA 1
ATOM 1406 C C . TRP A 1 185 ? 11.111 -15.315 -2.239 1.00 96.38 185 TRP A C 1
ATOM 1408 O O . TRP A 1 185 ? 10.379 -16.073 -1.597 1.00 96.38 185 TRP A O 1
ATOM 1418 N N . PRO A 1 186 ? 12.270 -15.769 -2.764 1.00 95.06 186 PRO A N 1
ATOM 1419 C CA . PRO A 1 186 ? 12.725 -17.151 -2.574 1.00 95.06 186 PRO A CA 1
ATOM 1420 C C . PRO A 1 186 ? 12.914 -17.542 -1.109 1.00 95.06 186 PRO A C 1
ATOM 1422 O O . PRO A 1 186 ? 12.597 -18.667 -0.739 1.00 95.06 186 PRO A O 1
ATOM 1425 N N . ASN A 1 187 ? 13.378 -16.598 -0.289 1.00 96.81 187 ASN A N 1
ATOM 1426 C CA . ASN A 1 187 ? 13.726 -16.810 1.115 1.00 96.81 187 ASN A CA 1
ATOM 1427 C C . ASN A 1 187 ? 12.538 -16.579 2.057 1.00 96.81 187 ASN A C 1
ATOM 1429 O O . ASN A 1 187 ? 12.620 -16.897 3.242 1.00 96.81 187 ASN A O 1
ATOM 1433 N N . TYR A 1 188 ? 11.449 -16.002 1.550 1.00 96.88 188 TYR A N 1
ATOM 1434 C CA . TYR A 1 188 ? 10.249 -15.772 2.330 1.00 96.88 188 TYR A CA 1
ATOM 1435 C C . TYR A 1 188 ? 9.488 -17.086 2.543 1.00 96.88 188 TYR A C 1
ATOM 1437 O O . TYR A 1 188 ? 9.062 -17.727 1.580 1.00 96.88 188 TYR A O 1
ATOM 1445 N N . ASN A 1 189 ? 9.327 -17.461 3.814 1.00 95.25 189 ASN A N 1
ATOM 1446 C CA . ASN A 1 189 ? 8.621 -18.667 4.265 1.00 95.25 189 ASN A CA 1
ATOM 1447 C C . ASN A 1 189 ? 7.348 -18.337 5.068 1.00 95.25 189 ASN A C 1
ATOM 1449 O O . ASN A 1 189 ? 6.800 -19.209 5.739 1.00 95.25 189 ASN A O 1
ATOM 1453 N N . GLY A 1 190 ? 6.918 -17.071 5.060 1.00 94.44 190 GLY A N 1
ATOM 1454 C CA . GLY A 1 190 ? 5.730 -16.630 5.782 1.00 94.44 190 GLY A CA 1
ATOM 1455 C C . GLY A 1 190 ? 4.422 -16.944 5.043 1.00 94.44 190 GLY A C 1
ATOM 1456 O O . GLY A 1 190 ? 4.436 -17.398 3.894 1.00 94.44 190 GLY A O 1
ATOM 1457 N N . PRO A 1 191 ? 3.275 -16.680 5.691 1.00 94.06 191 PRO A N 1
ATOM 1458 C CA . PRO A 1 191 ? 1.964 -17.140 5.236 1.00 94.06 191 PRO A CA 1
ATOM 1459 C C . PRO A 1 191 ? 1.469 -16.445 3.966 1.00 94.06 191 PRO A C 1
ATOM 1461 O O . PRO A 1 191 ? 0.517 -16.916 3.367 1.00 94.06 191 PRO A O 1
ATOM 1464 N N . LEU A 1 192 ? 2.093 -15.343 3.536 1.00 95.00 192 LEU A N 1
ATOM 1465 C CA . LEU A 1 192 ? 1.669 -14.623 2.332 1.00 95.00 192 LEU A CA 1
ATOM 1466 C C . LEU A 1 192 ? 2.120 -15.295 1.033 1.00 95.00 192 LEU A C 1
ATOM 1468 O O . LEU A 1 192 ? 1.637 -14.924 -0.033 1.00 95.00 192 LEU A O 1
ATOM 1472 N N . LYS A 1 193 ? 3.063 -16.241 1.074 1.00 93.38 193 LYS A N 1
ATOM 1473 C CA . LYS A 1 193 ? 3.563 -16.896 -0.138 1.00 93.38 193 LYS A CA 1
ATOM 1474 C C . LYS A 1 193 ? 2.665 -18.058 -0.508 1.00 93.38 193 LYS A C 1
ATOM 1476 O O . LYS A 1 193 ? 2.577 -19.030 0.237 1.00 93.38 193 LYS A O 1
ATOM 1481 N N . PHE A 1 194 ? 2.074 -18.004 -1.696 1.00 90.94 194 PHE A N 1
ATOM 1482 C CA . PHE A 1 194 ? 1.365 -19.165 -2.210 1.00 90.94 194 PHE A CA 1
ATOM 1483 C C . PHE A 1 194 ? 2.347 -20.308 -2.495 1.00 90.94 194 PHE A C 1
ATOM 1485 O O . PHE A 1 194 ? 3.301 -20.157 -3.264 1.00 90.94 194 PHE A O 1
ATOM 1492 N N . VAL A 1 195 ? 2.083 -21.465 -1.892 1.00 82.19 195 VAL A N 1
ATOM 1493 C CA . VAL A 1 195 ? 2.781 -22.724 -2.159 1.00 82.19 195 VAL A CA 1
ATOM 1494 C C . VAL A 1 195 ? 1.736 -23.719 -2.642 1.00 82.19 195 VAL A C 1
ATOM 1496 O O . VAL A 1 195 ? 0.778 -24.011 -1.925 1.00 82.19 195 VAL A O 1
ATOM 1499 N N . ALA A 1 196 ? 1.903 -24.220 -3.868 1.00 74.38 196 ALA A N 1
ATOM 1500 C CA . ALA A 1 196 ? 1.041 -25.272 -4.391 1.00 74.38 196 ALA A CA 1
ATOM 1501 C C . ALA A 1 196 ? 1.129 -26.498 -3.466 1.00 74.38 196 ALA A C 1
ATOM 1503 O O . ALA A 1 196 ? 2.230 -26.962 -3.166 1.00 74.38 196 ALA A O 1
ATOM 1504 N N . LYS A 1 197 ? -0.027 -26.964 -2.988 1.00 58.31 197 LYS A N 1
ATOM 1505 C CA . LYS A 1 197 ? -0.157 -28.183 -2.183 1.00 58.31 197 LYS A CA 1
ATOM 1506 C C . LYS A 1 197 ? -0.318 -29.401 -3.078 1.00 58.31 197 LYS A C 1
ATOM 1508 O O . LYS A 1 197 ? -0.977 -29.254 -4.132 1.00 58.31 197 LYS A O 1
#